Protein AF-A0A7C1B6Z9-F1 (afdb_monomer)

pLDDT: mean 83.44, std 1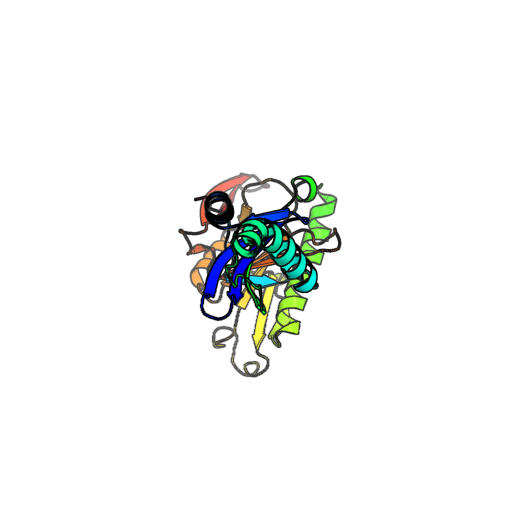3.36, range [37.03, 97.44]

Organism: NCBI:txid1839936

Foldseek 3Di:
DWWKWKWWDLPVDIDIWIWDDDPLDIDIHPRNVVVVVVQQLFDFDFPDKDWPDPPDPPPVSVQVVVCVVVCVVCVVVVVVVDSRDGPDMDMGTDDDDDDDDVVLQDDDPVVQVVLQVLQVVVVCVVLVVVQWDKAADVVVLQAGIKIAHPVCVPPDPVPGPRIAREHTGRHHHDDQPDKGFPNNLVVLLVCAQRYKYWYWTCSVVNIIMIGIHGRQNVPPVFWDKDWDWDPPVDTGIIITIHGDRD

Solvent-accessible surface area (backbone atoms only — not comparable to full-atom values): 13729 Å² total; per-residue (Å²): 70,36,36,29,36,37,41,37,32,35,79,95,47,77,48,79,38,44,30,30,44,42,94,93,42,77,36,52,44,73,58,21,52,54,51,49,59,58,46,58,32,66,50,82,84,56,79,41,79,49,56,92,64,86,86,66,76,61,62,66,61,53,50,51,52,52,49,54,55,48,48,65,68,32,45,65,47,40,76,74,71,43,83,62,51,81,77,44,78,48,75,49,78,74,51,72,52,84,83,81,60,75,67,60,36,63,66,56,82,83,46,51,60,58,38,35,55,46,24,42,51,52,52,52,47,55,42,40,78,73,54,26,43,75,44,84,35,57,91,70,67,50,37,44,30,38,34,30,42,62,94,44,64,89,48,56,91,94,70,46,91,64,41,32,45,30,33,62,46,38,56,57,42,93,57,74,68,38,81,37,52,56,66,26,51,54,48,37,49,72,49,27,82,32,15,31,43,34,39,25,34,42,60,87,75,80,63,40,39,36,37,31,30,64,20,53,82,73,35,70,82,50,33,45,77,50,77,46,79,43,82,70,99,50,83,40,67,32,35,34,38,29,76,49,69,97

Sequence (246 aa):
DYVGIADFDFGEYNLRIPLIFSDDNLLLGARALRYLLGVIKMAVIPDEVYTRETLEPSIYTVKNKLTQVFSSITLPYRDYGWNTEIRGVKIDVLCRILWMSEETLSASRDYAVNVGYSAEKFAQEYETVRGYRVEPRQSLRKYDFYSFKEDEAEKPEGMRGSERYIEVKGHGKGGELLSVPPEEFEFGKEMGEKYWLYVVWNVLDGNPVLGAFCNPFNRKDLFEISCREEEVVVKRGVYQLKFKMA

Nearest PDB structures (foldseek):
  2j59-assembly5_O  TM=3.279E-01  e=4.636E+00  Homo sapiens
  6ozw-assembly1_A  TM=1.166E-01  e=1.264E+00  Streptococcus mutans UA159

Radius of gyration: 23.17 Å; Cα contacts (8 Å, |Δi|>4): 427; chains: 1; bounding box: 51×42×70 Å

Secondary structure (DSSP, 8-state):
-EEEEEEEE-SS-EEEEEEEEETTEEEEHHHHHHHHHHHHHH----SEEEESS-----HHHHHHHHHHHHHHHHHHHHHTT------EEEEEEEEE--PPPTGGG---HHHHHHHHHHHHHHHHHHHHHTTEEEEE-GGGSS-SEEEEEGGGTTSPTTS-SS-EEEEEEE--SSSSSEEE-HHHHHHHHHHGGGEEEEEEESTTTT--EEEEEESGGG-TTTEEEEEEEEEESEEEEEEEEEEPP-

InterPro domains:
  IPR024975 Protein NO VEIN, C-terminal [PF13020] (123-205)

Structure (mmCIF, N/CA/C/O backbone):
data_AF-A0A7C1B6Z9-F1
#
_entry.id   AF-A0A7C1B6Z9-F1
#
loop_
_atom_site.group_PDB
_atom_site.id
_atom_site.type_symbol
_atom_site.label_atom_id
_atom_site.label_alt_id
_atom_site.label_comp_id
_atom_site.label_asym_id
_atom_site.label_entity_id
_atom_site.label_seq_id
_atom_site.pdbx_PDB_ins_code
_atom_site.Cartn_x
_atom_site.Cartn_y
_atom_site.Cartn_z
_atom_site.occupancy
_atom_site.B_iso_or_equiv
_atom_site.auth_seq_id
_atom_site.auth_comp_id
_atom_site.auth_asym_id
_atom_site.auth_atom_id
_atom_site.pdbx_PDB_model_num
ATOM 1 N N . ASP A 1 1 ? 5.315 5.579 -9.733 1.00 89.38 1 ASP A N 1
ATOM 2 C CA . ASP A 1 1 ? 6.411 4.980 -10.536 1.00 89.38 1 ASP A CA 1
ATOM 3 C C . ASP A 1 1 ? 6.418 3.474 -10.465 1.00 89.38 1 ASP A C 1
ATOM 5 O O . ASP A 1 1 ? 5.946 2.912 -9.487 1.00 89.38 1 ASP A O 1
ATOM 9 N N . TYR A 1 2 ? 7.012 2.832 -11.462 1.00 90.31 2 TYR A N 1
ATOM 10 C CA . TYR A 1 2 ? 7.127 1.381 -11.561 1.00 90.31 2 TYR A CA 1
ATOM 11 C C . TYR A 1 2 ? 8.572 0.960 -11.482 1.00 90.31 2 TYR A C 1
ATOM 13 O O . TYR A 1 2 ? 9.405 1.470 -12.229 1.00 90.31 2 TYR A O 1
ATOM 21 N N . VAL A 1 3 ? 8.848 0.002 -10.610 1.00 92.75 3 VAL A N 1
ATOM 22 C CA . VAL A 1 3 ? 10.149 -0.643 -10.498 1.00 92.75 3 VAL A CA 1
ATOM 23 C C . VAL A 1 3 ? 10.033 -1.999 -11.163 1.00 92.75 3 VAL A C 1
ATOM 25 O O . VAL A 1 3 ? 9.114 -2.766 -10.876 1.00 92.75 3 VAL A O 1
ATOM 28 N N . GLY A 1 4 ? 10.960 -2.304 -12.058 1.00 93.25 4 GLY A N 1
ATOM 29 C CA . GLY A 1 4 ? 10.935 -3.565 -12.776 1.00 93.25 4 GLY A CA 1
ATOM 30 C C . GLY A 1 4 ? 12.309 -4.027 -13.208 1.00 93.25 4 GLY A C 1
ATOM 31 O O . GLY A 1 4 ? 13.327 -3.366 -12.988 1.00 93.25 4 GLY A O 1
ATOM 32 N N . ILE A 1 5 ? 12.312 -5.174 -13.865 1.00 94.88 5 ILE A N 1
ATOM 33 C CA . ILE A 1 5 ? 13.465 -5.733 -14.551 1.00 94.88 5 ILE A CA 1
ATOM 34 C C . ILE A 1 5 ? 13.072 -5.939 -16.011 1.00 94.88 5 ILE A C 1
ATOM 36 O O . ILE A 1 5 ? 12.024 -6.512 -16.302 1.00 94.88 5 ILE A O 1
ATOM 40 N N . ALA A 1 6 ? 13.910 -5.459 -16.927 1.00 94.19 6 ALA A N 1
ATOM 41 C CA . ALA A 1 6 ? 13.813 -5.803 -18.337 1.00 94.19 6 ALA A CA 1
ATOM 42 C C . ALA A 1 6 ? 14.820 -6.904 -18.667 1.00 94.19 6 ALA A C 1
ATOM 44 O O . ALA A 1 6 ? 16.011 -6.767 -18.379 1.00 94.19 6 ALA A O 1
ATOM 45 N N . ASP A 1 7 ? 14.326 -7.958 -19.302 1.00 94.12 7 ASP A N 1
ATOM 46 C CA . ASP A 1 7 ? 15.114 -9.020 -19.910 1.00 94.12 7 ASP A CA 1
ATOM 47 C C . ASP A 1 7 ? 15.105 -8.818 -21.427 1.00 94.12 7 ASP A C 1
ATOM 49 O O . ASP A 1 7 ? 14.058 -8.907 -22.076 1.00 94.12 7 ASP A O 1
ATOM 53 N N . PHE A 1 8 ? 16.276 -8.508 -21.976 1.00 91.06 8 PHE A N 1
ATOM 54 C CA . PHE A 1 8 ? 16.508 -8.368 -23.407 1.00 91.06 8 PHE A CA 1
ATOM 55 C C . PHE A 1 8 ? 17.112 -9.644 -23.968 1.00 91.06 8 PHE A C 1
ATOM 57 O O . PHE A 1 8 ? 18.155 -10.092 -23.490 1.00 91.06 8 PHE A O 1
ATOM 64 N N . ASP A 1 9 ? 16.484 -10.158 -25.017 1.00 90.38 9 ASP A N 1
ATOM 65 C CA . ASP A 1 9 ? 16.982 -11.266 -25.821 1.00 90.38 9 ASP A CA 1
ATOM 66 C C . ASP A 1 9 ? 17.660 -10.714 -27.081 1.00 90.38 9 ASP A C 1
ATOM 68 O O . ASP A 1 9 ? 17.011 -10.085 -27.924 1.00 90.38 9 ASP A O 1
ATOM 72 N N . PHE A 1 10 ? 18.968 -10.949 -27.196 1.00 86.19 10 PHE A N 1
ATOM 73 C CA . PHE A 1 10 ? 19.783 -10.636 -28.373 1.00 86.19 10 PHE A CA 1
ATOM 74 C C . PHE A 1 10 ? 20.175 -11.895 -29.169 1.00 86.19 10 PHE A C 1
ATOM 76 O O . PHE A 1 10 ? 21.134 -11.893 -29.940 1.00 86.19 10 PHE A O 1
ATOM 83 N N . GLY A 1 11 ? 19.466 -13.006 -28.971 1.00 84.31 11 GLY A N 1
ATOM 84 C CA . GLY A 1 11 ? 19.774 -14.314 -29.529 1.00 84.31 11 GLY A CA 1
ATOM 85 C C . GLY A 1 11 ? 20.731 -15.102 -28.647 1.00 84.31 11 GLY A C 1
ATOM 86 O O . GLY A 1 11 ? 20.305 -15.853 -27.777 1.00 84.31 11 GLY A O 1
ATOM 87 N N . GLU A 1 12 ? 22.033 -14.968 -28.891 1.00 81.44 12 GLU A N 1
ATOM 88 C CA . GLU A 1 12 ? 23.055 -15.702 -28.122 1.00 81.44 12 GLU A CA 1
ATOM 89 C C . GLU A 1 12 ? 23.324 -15.081 -26.745 1.00 81.44 12 GLU A C 1
ATOM 91 O O . GLU A 1 12 ? 23.901 -15.723 -25.867 1.00 81.44 12 GLU A O 1
ATOM 96 N N . TYR A 1 13 ? 22.880 -13.840 -26.540 1.00 83.25 13 TYR A N 1
ATOM 97 C CA . TYR A 1 13 ? 23.098 -13.083 -25.316 1.00 83.25 13 TYR A CA 1
ATOM 98 C C . TYR A 1 13 ? 21.775 -12.628 -24.719 1.00 83.25 13 TYR A C 1
ATOM 100 O O . TYR A 1 13 ? 20.892 -12.148 -25.426 1.00 83.25 13 TYR A O 1
ATOM 108 N N . ASN A 1 14 ? 21.684 -12.711 -23.393 1.00 87.69 14 ASN A N 1
ATOM 109 C CA . ASN A 1 14 ? 20.586 -12.142 -22.627 1.00 87.69 14 ASN A CA 1
ATOM 110 C C . ASN A 1 14 ? 21.125 -11.052 -21.705 1.00 87.69 14 ASN A C 1
ATOM 112 O O . ASN A 1 14 ? 22.134 -11.250 -21.024 1.00 87.69 14 ASN A O 1
ATOM 116 N N . LEU A 1 15 ? 20.441 -9.912 -21.661 1.00 89.75 15 LEU A N 1
ATOM 117 C CA . LEU A 1 15 ? 20.763 -8.819 -20.751 1.00 89.75 15 LEU A CA 1
ATOM 118 C C . LEU A 1 15 ? 19.587 -8.561 -19.820 1.00 89.75 15 LEU A C 1
ATOM 120 O O . LEU A 1 15 ? 18.508 -8.172 -20.260 1.00 89.75 15 LEU A O 1
ATOM 124 N N . ARG A 1 16 ? 19.843 -8.702 -18.522 1.00 94.19 16 ARG A N 1
ATOM 125 C CA . ARG A 1 16 ? 18.904 -8.361 -17.459 1.00 94.19 16 ARG A CA 1
ATOM 126 C C . ARG A 1 16 ? 19.275 -7.011 -16.859 1.00 94.19 16 ARG A C 1
ATOM 128 O O . ARG A 1 16 ? 20.385 -6.853 -16.352 1.00 94.19 16 ARG A O 1
ATOM 135 N N . ILE A 1 17 ? 18.363 -6.042 -16.893 1.00 94.25 17 ILE A N 1
ATOM 136 C CA . ILE A 1 17 ? 18.624 -4.683 -16.404 1.00 94.25 17 ILE A CA 1
ATOM 137 C C . ILE A 1 17 ? 17.478 -4.163 -15.524 1.00 94.25 17 ILE A C 1
ATOM 139 O O . ILE A 1 17 ? 16.316 -4.232 -15.929 1.00 94.25 17 ILE A O 1
ATOM 143 N N . PRO A 1 18 ? 17.767 -3.619 -14.324 1.00 95.88 18 PRO A N 1
ATOM 144 C CA . PRO A 1 18 ? 16.748 -2.950 -13.529 1.00 95.88 18 PRO A CA 1
ATOM 145 C C . PRO A 1 18 ? 16.304 -1.665 -14.224 1.00 95.88 18 PRO A C 1
ATOM 147 O O . PRO A 1 18 ? 17.123 -0.944 -14.809 1.00 95.88 18 PRO A O 1
ATOM 150 N N . LEU A 1 19 ? 15.015 -1.365 -14.117 1.00 95.25 19 LEU A N 1
ATOM 151 C CA . LEU A 1 19 ? 14.410 -0.173 -14.685 1.00 95.25 19 LEU A CA 1
ATOM 152 C C . LEU A 1 19 ? 13.478 0.515 -13.702 1.00 95.25 19 LEU A C 1
ATOM 154 O O . LEU A 1 19 ? 12.886 -0.121 -12.827 1.00 95.25 19 LEU A O 1
ATOM 158 N N . ILE A 1 20 ? 13.322 1.820 -13.905 1.00 94.38 20 ILE A N 1
ATOM 159 C CA . ILE A 1 20 ? 12.249 2.601 -13.303 1.00 94.38 20 ILE A CA 1
ATOM 160 C C . ILE A 1 20 ? 11.527 3.357 -14.399 1.00 94.38 20 ILE A C 1
ATOM 162 O O . ILE A 1 20 ? 12.163 4.039 -15.203 1.00 94.38 20 ILE A O 1
ATOM 166 N N . PHE A 1 21 ? 10.206 3.222 -14.417 1.00 91.69 21 PHE A N 1
ATOM 167 C CA . PHE A 1 21 ? 9.331 3.938 -15.331 1.00 91.69 21 PHE A CA 1
ATOM 168 C C . PHE A 1 21 ? 8.435 4.900 -14.545 1.00 91.69 21 PHE A C 1
ATOM 170 O O . PHE A 1 21 ? 7.697 4.478 -13.653 1.00 91.69 21 PHE A O 1
ATOM 177 N N . SER A 1 22 ? 8.524 6.191 -14.848 1.00 87.62 22 SER A N 1
ATOM 178 C CA . SER A 1 22 ? 7.835 7.269 -14.126 1.00 87.62 22 SER A CA 1
ATOM 179 C C . SER A 1 22 ? 7.461 8.367 -15.111 1.00 87.62 22 SER A C 1
ATOM 181 O O . SER A 1 22 ? 8.361 8.898 -15.754 1.00 87.62 22 SER A O 1
ATOM 183 N N . ASP A 1 23 ? 6.167 8.663 -15.269 1.00 81.19 23 ASP A N 1
ATOM 184 C CA . ASP A 1 23 ? 5.644 9.732 -16.136 1.00 81.19 23 ASP A CA 1
ATOM 185 C C . ASP A 1 23 ? 6.383 9.839 -17.470 1.00 81.19 23 ASP A C 1
ATOM 187 O O . ASP A 1 23 ? 7.018 10.839 -17.797 1.00 81.19 23 ASP A O 1
ATOM 191 N N . ASP A 1 24 ? 6.377 8.733 -18.217 1.00 80.38 24 ASP A N 1
ATOM 192 C CA . ASP A 1 24 ? 7.046 8.610 -19.508 1.00 80.38 24 ASP A CA 1
ATOM 193 C C . ASP A 1 24 ? 8.590 8.665 -19.501 1.00 80.38 24 ASP A C 1
ATOM 195 O O . ASP A 1 24 ? 9.224 8.451 -20.539 1.00 80.38 24 ASP A O 1
ATOM 199 N N . ASN A 1 25 ? 9.232 8.823 -18.353 1.00 87.31 25 ASN A N 1
ATOM 200 C CA . ASN A 1 25 ? 10.676 8.718 -18.201 1.00 87.31 25 ASN A CA 1
ATOM 201 C C . ASN A 1 25 ? 11.104 7.285 -17.877 1.00 87.31 25 ASN A C 1
ATOM 203 O O . ASN A 1 25 ? 10.447 6.569 -17.120 1.00 87.31 25 ASN A O 1
ATOM 207 N N . LEU A 1 26 ? 12.245 6.876 -18.438 1.00 91.62 26 LEU A N 1
ATOM 208 C CA . LEU A 1 26 ? 12.838 5.559 -18.227 1.00 91.62 26 LEU A CA 1
ATOM 209 C C . LEU A 1 26 ? 14.253 5.705 -17.657 1.00 91.62 26 LEU A C 1
ATOM 211 O O . LEU A 1 26 ? 15.154 6.240 -18.306 1.00 91.62 26 LEU A O 1
ATOM 215 N N . LEU A 1 27 ? 14.456 5.200 -16.444 1.00 94.12 27 LEU A N 1
ATOM 216 C CA . LEU A 1 27 ? 15.771 5.050 -15.826 1.00 94.12 27 LEU A CA 1
ATOM 217 C C . LEU A 1 27 ? 16.202 3.590 -15.921 1.00 94.12 27 LEU A C 1
ATOM 219 O O . LEU A 1 27 ? 15.384 2.695 -15.744 1.00 94.12 27 LEU A O 1
ATOM 223 N N . LEU A 1 28 ? 17.492 3.352 -16.157 1.00 94.06 28 LEU A N 1
ATOM 224 C CA . LEU A 1 28 ? 18.053 2.012 -16.340 1.00 94.06 28 LEU A CA 1
ATOM 225 C C . LEU A 1 28 ? 19.324 1.815 -15.510 1.00 94.06 28 LEU A C 1
ATOM 227 O O . LEU A 1 28 ? 20.057 2.772 -15.228 1.00 94.06 28 LEU A O 1
ATOM 231 N N . GLY A 1 29 ? 19.596 0.563 -15.141 1.00 93.75 29 GLY A N 1
ATOM 232 C CA . GLY A 1 29 ? 20.855 0.143 -14.529 1.00 93.75 29 GLY A CA 1
ATOM 233 C C . GLY A 1 29 ? 21.189 0.945 -13.270 1.00 93.75 29 GLY A C 1
ATOM 234 O O . GLY A 1 29 ? 20.362 1.104 -12.374 1.00 93.75 29 GLY A O 1
ATOM 235 N N . ALA A 1 30 ? 22.397 1.509 -13.209 1.00 93.50 30 ALA A N 1
ATOM 236 C CA . ALA A 1 30 ? 22.859 2.267 -12.045 1.00 93.50 30 ALA A CA 1
ATOM 237 C C . ALA A 1 30 ? 21.976 3.484 -11.701 1.00 93.50 30 ALA A C 1
ATOM 239 O O . ALA A 1 30 ? 21.853 3.830 -10.528 1.00 93.50 30 ALA A O 1
ATOM 240 N N . ARG A 1 31 ? 21.345 4.138 -12.690 1.00 94.38 31 ARG A N 1
ATOM 241 C CA . ARG A 1 31 ? 20.446 5.281 -12.433 1.00 94.38 31 ARG A CA 1
ATOM 242 C C . ARG A 1 31 ? 19.151 4.832 -11.764 1.00 94.38 31 ARG A C 1
ATOM 244 O O . ARG A 1 31 ? 18.730 5.468 -10.804 1.00 94.38 31 ARG A O 1
ATOM 251 N N . ALA A 1 32 ? 18.577 3.724 -12.236 1.00 94.88 32 ALA A N 1
ATOM 252 C CA . ALA A 1 32 ? 17.417 3.095 -11.609 1.00 94.88 32 ALA A CA 1
ATOM 253 C C . ALA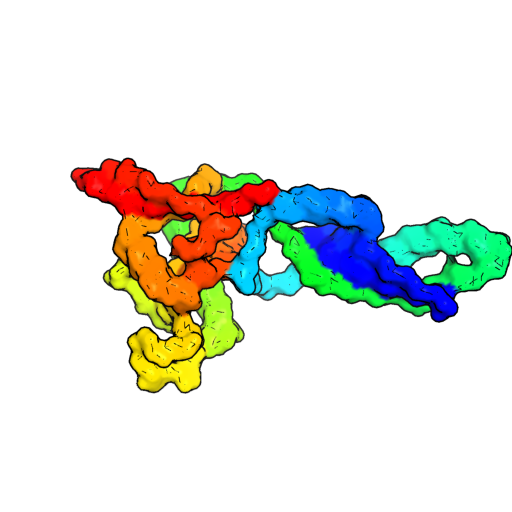 A 1 32 ? 17.732 2.694 -10.158 1.00 94.88 32 ALA A C 1
ATOM 255 O O . ALA A 1 32 ? 16.990 3.039 -9.245 1.00 94.88 32 ALA A O 1
ATOM 256 N N . LEU A 1 33 ? 18.885 2.062 -9.919 1.00 94.19 33 LEU A N 1
ATOM 257 C CA . LEU A 1 33 ? 19.288 1.651 -8.570 1.00 94.19 33 LEU A CA 1
ATOM 258 C C . LEU A 1 33 ? 19.498 2.839 -7.619 1.00 94.19 33 LEU A C 1
ATOM 260 O O . LEU A 1 33 ? 19.051 2.792 -6.477 1.00 94.19 33 LEU A O 1
ATOM 264 N N . ARG A 1 34 ? 20.138 3.925 -8.075 1.00 94.94 34 ARG A N 1
ATOM 265 C CA . ARG A 1 34 ? 20.313 5.139 -7.253 1.00 94.94 34 ARG A CA 1
ATOM 266 C C . ARG A 1 34 ? 18.984 5.783 -6.885 1.00 94.94 34 ARG A C 1
ATOM 268 O O . ARG A 1 34 ? 18.822 6.210 -5.748 1.00 94.94 34 ARG A O 1
ATOM 275 N N . TYR A 1 35 ? 18.054 5.843 -7.833 1.00 93.75 35 TYR A N 1
ATOM 276 C CA . TYR A 1 35 ? 16.710 6.342 -7.572 1.00 93.75 35 TYR A CA 1
ATOM 277 C C . TYR A 1 35 ? 16.006 5.485 -6.516 1.00 93.75 35 TYR A C 1
ATOM 279 O O . TYR A 1 35 ? 15.514 6.015 -5.524 1.00 93.75 35 TYR A O 1
ATOM 287 N N . LEU A 1 36 ? 16.040 4.158 -6.678 1.00 92.38 36 LEU A N 1
ATOM 288 C CA . LEU A 1 36 ? 15.414 3.230 -5.740 1.00 92.38 36 LEU A CA 1
ATOM 289 C C . LEU A 1 36 ? 15.999 3.355 -4.326 1.00 92.38 36 LEU A C 1
ATOM 291 O O . LEU A 1 36 ? 15.250 3.381 -3.357 1.00 92.38 36 LEU A O 1
ATOM 295 N N . LEU A 1 37 ? 17.321 3.505 -4.201 1.00 91.69 37 LEU A N 1
ATOM 296 C CA . LEU A 1 37 ? 17.976 3.753 -2.912 1.00 91.69 37 LEU A CA 1
ATOM 297 C C . LEU A 1 37 ? 17.517 5.061 -2.254 1.00 91.69 37 LEU A C 1
ATOM 299 O O . LEU A 1 37 ? 17.472 5.135 -1.030 1.00 91.69 37 LEU A O 1
ATOM 303 N N . GLY A 1 38 ? 17.203 6.090 -3.044 1.00 90.62 38 GLY A N 1
ATOM 304 C CA . GLY A 1 38 ? 16.615 7.328 -2.537 1.00 90.62 38 GLY A CA 1
ATOM 305 C C . GLY A 1 38 ? 15.206 7.103 -1.994 1.00 90.62 38 GLY A C 1
ATOM 306 O O . GLY A 1 38 ? 14.908 7.528 -0.882 1.00 90.62 38 GLY A O 1
ATOM 307 N N . VAL A 1 39 ? 14.378 6.374 -2.745 1.00 89.06 39 VAL A N 1
ATOM 308 C CA . VAL A 1 39 ? 12.992 6.074 -2.363 1.00 89.06 39 VAL A CA 1
ATOM 309 C C . VAL A 1 39 ? 12.918 5.183 -1.127 1.00 89.06 39 VAL A C 1
ATOM 311 O O . VAL A 1 39 ? 12.146 5.478 -0.226 1.00 89.06 39 VAL A O 1
ATOM 314 N N . ILE A 1 40 ? 13.740 4.134 -1.030 1.00 86.50 40 ILE A N 1
ATOM 315 C CA . ILE A 1 40 ? 13.701 3.186 0.098 1.00 86.50 40 ILE A CA 1
ATOM 316 C C . ILE A 1 40 ? 13.904 3.885 1.449 1.00 86.50 40 ILE A C 1
ATOM 318 O O . ILE A 1 40 ? 13.292 3.485 2.431 1.00 86.50 40 ILE A O 1
ATOM 322 N N . LYS A 1 41 ? 14.707 4.954 1.504 1.00 82.00 41 LYS A N 1
ATOM 323 C CA . LYS A 1 41 ? 14.940 5.718 2.744 1.00 82.00 41 LYS A CA 1
ATOM 324 C C . LYS A 1 41 ? 13.687 6.425 3.266 1.00 82.00 41 LYS A C 1
ATOM 326 O O . LYS A 1 41 ? 13.542 6.662 4.453 1.00 82.00 41 LYS A O 1
ATOM 331 N N . MET A 1 42 ? 12.766 6.769 2.377 1.00 78.31 42 MET A N 1
ATOM 332 C CA . MET A 1 42 ? 11.536 7.488 2.720 1.00 78.31 42 MET A CA 1
ATOM 333 C C . MET A 1 42 ? 10.280 6.625 2.593 1.00 78.31 42 MET A C 1
ATOM 335 O O . MET A 1 42 ? 9.181 7.097 2.869 1.00 78.31 42 MET A O 1
ATOM 339 N N . ALA A 1 43 ? 10.422 5.386 2.126 1.00 81.94 43 ALA A N 1
ATOM 340 C CA . ALA A 1 43 ? 9.295 4.533 1.813 1.00 81.94 43 ALA A CA 1
ATOM 341 C C . ALA A 1 43 ? 8.714 3.895 3.074 1.00 81.94 43 ALA A C 1
ATOM 343 O O . ALA A 1 43 ? 9.430 3.395 3.938 1.00 81.94 43 ALA A O 1
ATOM 344 N N . VAL A 1 44 ? 7.389 3.831 3.102 1.00 81.81 44 VAL A N 1
ATOM 345 C CA . VAL A 1 44 ? 6.625 3.019 4.042 1.00 81.81 44 VAL A CA 1
ATOM 346 C C . VAL A 1 44 ? 6.066 1.835 3.267 1.00 81.81 44 VAL A C 1
ATOM 348 O O . VAL A 1 44 ? 5.477 2.018 2.202 1.00 81.81 44 VAL A O 1
ATOM 351 N N . ILE A 1 45 ? 6.260 0.626 3.792 1.00 85.44 45 ILE A N 1
ATOM 352 C CA . ILE A 1 45 ? 5.803 -0.611 3.153 1.00 85.44 45 ILE A CA 1
ATOM 353 C C . ILE A 1 45 ? 4.642 -1.177 3.980 1.00 85.44 45 ILE A C 1
ATOM 355 O O . ILE A 1 45 ? 4.890 -1.725 5.055 1.00 85.44 45 ILE A O 1
ATOM 359 N N . PRO A 1 46 ? 3.388 -1.013 3.530 1.00 88.44 46 PRO A N 1
ATOM 360 C CA . PRO A 1 46 ? 2.240 -1.669 4.151 1.00 88.44 46 PRO A CA 1
ATOM 361 C C . PRO A 1 46 ? 2.250 -3.180 3.886 1.00 88.44 46 PRO A C 1
ATOM 363 O O . PRO A 1 46 ? 2.847 -3.644 2.913 1.00 88.44 46 PRO A O 1
ATOM 366 N N . ASP A 1 47 ? 1.559 -3.939 4.738 1.00 92.56 47 ASP A N 1
ATOM 367 C CA . ASP A 1 47 ? 1.407 -5.388 4.577 1.00 92.56 47 ASP A CA 1
ATOM 368 C C . ASP A 1 47 ? 0.447 -5.715 3.420 1.00 92.56 47 ASP A C 1
ATOM 370 O O . ASP A 1 47 ? 0.661 -6.680 2.686 1.00 92.56 47 ASP A O 1
ATOM 374 N N . GLU A 1 48 ? -0.583 -4.884 3.208 1.00 93.00 48 GLU A N 1
ATOM 375 C CA . GLU A 1 48 ? -1.475 -4.982 2.046 1.00 93.00 48 GLU A CA 1
ATOM 376 C C . GLU A 1 48 ? -1.777 -3.594 1.448 1.00 93.00 48 GLU A C 1
ATOM 378 O O . GLU A 1 48 ? -1.794 -2.585 2.153 1.00 93.00 48 GLU A O 1
ATOM 383 N N . VAL A 1 49 ? -2.022 -3.534 0.133 1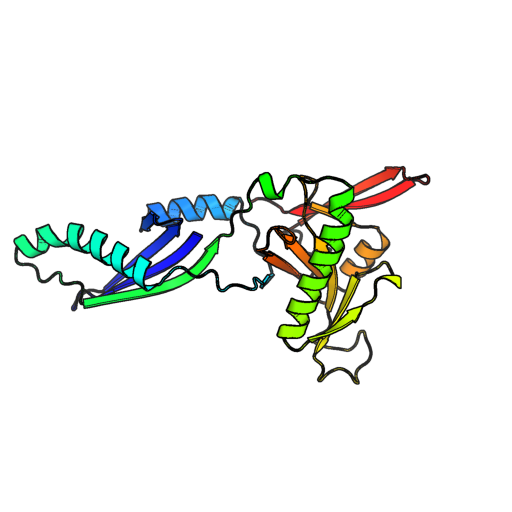.00 88.88 49 VAL A N 1
ATOM 384 C CA . VAL A 1 49 ? -2.394 -2.302 -0.590 1.00 88.88 49 VAL A CA 1
ATOM 385 C C . VAL A 1 49 ? -3.629 -2.552 -1.442 1.00 88.88 49 VAL A C 1
ATOM 387 O O . VAL A 1 49 ? -3.739 -3.604 -2.073 1.00 88.88 49 VAL A O 1
ATOM 390 N N . TYR A 1 50 ? -4.523 -1.566 -1.514 1.00 89.50 50 TYR A N 1
ATOM 391 C CA . TYR A 1 50 ? -5.681 -1.600 -2.399 1.00 89.50 50 TYR A CA 1
ATOM 392 C C . TYR A 1 50 ? -5.938 -0.272 -3.107 1.00 89.50 50 TYR A C 1
ATOM 394 O O . TYR A 1 50 ? -5.934 0.798 -2.497 1.00 89.50 50 TYR A O 1
ATOM 402 N N . THR A 1 51 ? -6.206 -0.375 -4.408 1.00 87.06 51 THR A N 1
ATOM 403 C CA . THR A 1 51 ? -6.690 0.691 -5.290 1.00 87.06 51 THR A CA 1
ATOM 404 C C . THR A 1 51 ? -7.764 0.098 -6.200 1.00 87.06 51 THR A C 1
ATOM 406 O O . THR A 1 51 ? -7.650 -1.058 -6.603 1.00 87.06 51 THR A O 1
ATOM 409 N N . ARG A 1 52 ? -8.806 0.866 -6.552 1.00 79.94 52 ARG A N 1
ATOM 410 C CA . ARG A 1 52 ? -9.843 0.391 -7.496 1.00 79.94 52 ARG A CA 1
ATOM 411 C C . ARG A 1 52 ? -9.303 0.189 -8.907 1.00 79.94 52 ARG A C 1
ATOM 413 O O . ARG A 1 52 ? -9.708 -0.737 -9.601 1.00 79.94 52 ARG A O 1
ATOM 420 N N . GLU A 1 53 ? -8.408 1.069 -9.336 1.00 75.38 53 GLU A N 1
ATOM 421 C CA . GLU A 1 53 ? -7.812 0.997 -10.664 1.00 75.38 53 GLU A CA 1
ATOM 422 C C . GLU A 1 53 ? -6.527 0.173 -10.639 1.00 75.38 53 GLU A C 1
ATOM 424 O O . GLU A 1 53 ? -5.711 0.282 -9.715 1.00 75.38 53 GLU A O 1
ATOM 429 N N . THR A 1 54 ? -6.328 -0.632 -11.688 1.00 63.34 54 THR A N 1
ATOM 430 C CA . THR A 1 54 ? -5.034 -1.247 -11.977 1.00 63.34 54 THR A CA 1
ATOM 431 C C . THR A 1 54 ? -4.118 -0.156 -12.475 1.00 63.34 54 THR A C 1
ATOM 433 O O . THR A 1 54 ? -4.108 0.226 -13.643 1.00 63.34 54 THR A O 1
ATOM 436 N N . LEU A 1 55 ? -3.346 0.379 -11.554 1.00 64.38 55 LEU A N 1
ATOM 437 C CA . LEU A 1 55 ? -2.413 1.427 -11.865 1.00 64.38 55 LEU A CA 1
ATOM 438 C C . LEU A 1 55 ? -1.116 0.795 -12.368 1.00 64.38 55 LEU A C 1
ATOM 440 O O . LEU A 1 55 ? -0.101 0.963 -11.716 1.00 64.38 55 LEU A O 1
ATOM 444 N N . GLU A 1 56 ? -1.152 0.002 -13.436 1.00 68.38 56 GLU A N 1
ATOM 445 C CA . GLU A 1 56 ? 0.039 -0.528 -14.108 1.00 68.38 56 GLU A CA 1
ATOM 446 C C . GLU A 1 56 ? 0.404 0.363 -15.299 1.00 68.38 56 GLU A C 1
ATOM 448 O O . GLU A 1 56 ? -0.476 0.984 -15.905 1.00 68.38 56 GLU A O 1
ATOM 453 N N . PRO A 1 57 ? 1.691 0.471 -15.675 1.00 71.50 57 PRO A N 1
ATOM 454 C CA . PRO A 1 57 ? 2.026 1.189 -16.884 1.00 71.50 57 PRO A CA 1
ATOM 455 C C . PRO A 1 57 ? 1.576 0.344 -18.072 1.00 71.50 57 PRO A C 1
ATOM 457 O O . PRO A 1 57 ? 1.590 -0.887 -18.027 1.00 71.50 57 PRO A O 1
ATOM 460 N N . SER A 1 58 ? 1.282 0.992 -19.194 1.00 81.38 58 SER A N 1
ATOM 461 C CA . SER A 1 58 ? 1.173 0.262 -20.453 1.00 81.38 58 SER A CA 1
ATOM 462 C C . SER A 1 58 ? 2.500 -0.456 -20.727 1.00 81.38 58 SER A C 1
ATOM 464 O O . SER A 1 58 ? 3.495 0.176 -21.094 1.00 81.38 58 SER A O 1
ATOM 466 N N . ILE A 1 59 ? 2.520 -1.784 -20.551 1.00 83.69 59 ILE A N 1
ATOM 467 C CA . ILE A 1 59 ? 3.692 -2.635 -20.814 1.00 83.69 59 ILE A CA 1
ATOM 468 C C . ILE A 1 59 ? 4.212 -2.372 -22.229 1.00 83.69 59 ILE A C 1
ATOM 470 O O . ILE A 1 59 ? 5.419 -2.318 -22.455 1.00 83.69 59 ILE A O 1
ATOM 474 N N . TYR A 1 60 ? 3.300 -2.145 -23.175 1.00 85.31 60 TYR A N 1
ATOM 475 C CA . TYR A 1 60 ? 3.623 -1.779 -24.548 1.00 85.31 60 TYR A CA 1
ATOM 476 C C . TYR A 1 60 ? 4.430 -0.473 -24.634 1.00 85.31 60 TYR A C 1
ATOM 478 O O . TYR A 1 60 ? 5.476 -0.439 -25.282 1.00 85.31 60 TYR A O 1
ATOM 486 N N . THR A 1 61 ? 4.010 0.581 -23.927 1.00 86.69 61 THR A N 1
ATOM 487 C CA . THR A 1 61 ? 4.739 1.860 -23.876 1.00 86.69 61 THR A CA 1
ATOM 488 C C . THR A 1 61 ? 6.149 1.678 -23.315 1.00 86.69 61 THR A C 1
ATOM 490 O O . THR A 1 61 ? 7.113 2.194 -23.888 1.00 86.69 61 THR A O 1
ATOM 493 N N . VAL A 1 62 ? 6.295 0.903 -22.234 1.00 88.12 62 VAL A N 1
ATOM 494 C CA . VAL A 1 62 ? 7.610 0.642 -21.626 1.00 88.12 62 VAL A CA 1
ATOM 495 C C . VAL A 1 62 ? 8.504 -0.152 -22.585 1.00 88.12 62 VAL A C 1
ATOM 497 O O . VAL A 1 62 ? 9.659 0.224 -22.792 1.00 88.12 62 VAL A O 1
ATOM 500 N N . LYS A 1 63 ? 7.973 -1.197 -23.239 1.00 90.25 63 LYS A N 1
ATOM 501 C CA . LYS A 1 63 ? 8.705 -1.991 -24.244 1.00 90.25 63 LYS A CA 1
ATOM 502 C C . LYS A 1 63 ? 9.185 -1.145 -25.419 1.00 90.25 63 LYS A C 1
ATOM 504 O O . LYS A 1 63 ? 10.334 -1.292 -25.837 1.00 90.25 63 LYS A O 1
ATOM 509 N N . ASN A 1 64 ? 8.351 -0.242 -25.928 1.00 89.25 64 ASN A N 1
ATOM 510 C CA . ASN A 1 64 ? 8.731 0.635 -27.035 1.00 89.25 64 ASN A CA 1
ATOM 511 C C . ASN A 1 64 ? 9.877 1.572 -26.649 1.00 89.25 64 ASN A C 1
ATOM 513 O O . ASN A 1 64 ? 10.850 1.687 -27.393 1.00 89.25 64 ASN A O 1
ATOM 517 N N . LYS A 1 65 ? 9.818 2.181 -25.458 1.00 89.88 65 LYS A N 1
ATOM 518 C CA . LYS A 1 65 ? 10.894 3.051 -24.959 1.00 89.88 65 LYS A CA 1
ATOM 519 C C . LYS A 1 65 ? 12.197 2.296 -24.740 1.00 89.88 65 LYS A C 1
ATOM 5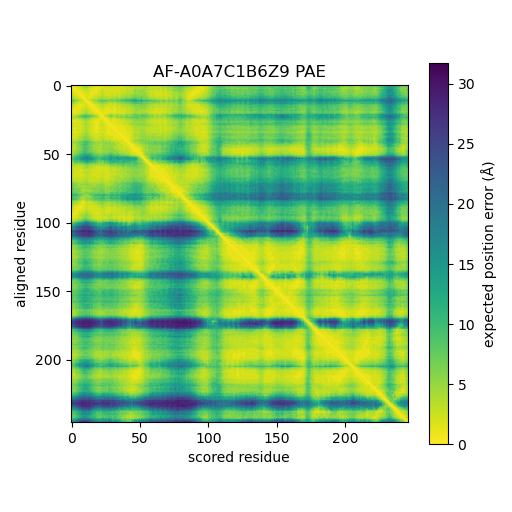21 O O . LYS A 1 65 ? 13.251 2.762 -25.165 1.00 89.88 65 LYS A O 1
ATOM 526 N N . LEU A 1 66 ? 12.123 1.110 -24.141 1.00 90.81 66 LEU A N 1
ATOM 527 C CA . LEU A 1 66 ? 13.268 0.211 -23.990 1.00 90.81 66 LEU A CA 1
ATOM 528 C C . LEU A 1 66 ? 13.897 -0.121 -25.349 1.00 90.81 66 LEU A C 1
ATOM 530 O O . LEU A 1 66 ? 15.105 0.027 -25.522 1.00 90.81 66 LEU A O 1
ATOM 534 N N . THR A 1 67 ? 13.075 -0.500 -26.328 1.00 89.38 67 THR A N 1
ATOM 535 C CA . THR A 1 67 ? 13.534 -0.840 -27.680 1.00 89.38 67 THR A CA 1
ATOM 536 C C . THR A 1 67 ? 14.187 0.357 -28.367 1.00 89.38 67 THR A C 1
ATOM 538 O O . THR A 1 67 ? 15.246 0.198 -28.966 1.00 89.38 67 THR A O 1
ATOM 541 N N . GLN A 1 68 ? 13.626 1.563 -28.243 1.00 89.50 68 GLN A N 1
ATOM 542 C CA . GLN A 1 68 ? 14.199 2.789 -28.810 1.00 89.50 68 GLN A CA 1
ATOM 543 C C . GLN A 1 68 ? 15.574 3.122 -28.207 1.00 89.50 68 GLN A C 1
ATOM 545 O O . GLN A 1 68 ? 16.526 3.413 -28.939 1.00 89.50 68 GLN A O 1
ATOM 550 N N . VAL A 1 69 ? 15.690 3.048 -26.876 1.00 88.56 69 VAL A N 1
ATOM 551 C CA . VAL A 1 69 ? 16.949 3.299 -26.160 1.00 88.56 69 VAL A CA 1
ATOM 552 C C . VAL A 1 69 ? 18.012 2.292 -26.591 1.00 88.56 69 VAL A C 1
ATOM 554 O O . VAL A 1 69 ? 19.101 2.688 -27.006 1.00 88.56 69 VAL A O 1
ATOM 557 N N . PHE A 1 70 ? 17.699 0.996 -26.555 1.00 87.50 70 PHE A N 1
ATOM 558 C CA . PHE A 1 70 ? 18.679 -0.038 -26.880 1.00 87.50 70 PHE A CA 1
ATOM 559 C C . PHE A 1 70 ? 18.991 -0.125 -28.370 1.00 87.50 70 PHE A C 1
ATOM 561 O O . PHE A 1 70 ? 20.146 -0.353 -28.709 1.00 87.50 70 PHE A O 1
ATOM 568 N N . SER A 1 71 ? 18.039 0.147 -29.265 1.00 85.50 71 SER A N 1
ATOM 569 C CA . SER A 1 71 ? 18.324 0.217 -30.706 1.00 85.50 71 SER A CA 1
ATOM 570 C C . SER A 1 71 ? 19.398 1.264 -30.994 1.00 85.50 71 SER A C 1
ATOM 572 O O . SER A 1 71 ? 20.361 0.968 -31.693 1.00 85.50 71 SER A O 1
ATOM 574 N N . SER A 1 72 ? 19.303 2.437 -30.357 1.00 86.31 72 SER A N 1
ATOM 575 C CA . SER A 1 72 ? 20.301 3.510 -30.478 1.00 86.31 72 SER A CA 1
ATOM 576 C C . SER A 1 72 ? 21.686 3.095 -29.964 1.00 86.31 72 SER A C 1
ATOM 578 O O . SER A 1 72 ? 22.697 3.459 -30.554 1.00 86.31 72 SER A O 1
ATOM 580 N N . ILE A 1 73 ? 21.740 2.306 -28.885 1.00 84.44 73 ILE A N 1
ATOM 581 C CA . ILE A 1 73 ? 22.995 1.797 -28.304 1.00 84.44 73 ILE A CA 1
ATOM 582 C C . ILE A 1 73 ? 23.589 0.671 -29.160 1.00 84.44 73 ILE A C 1
ATOM 584 O O . ILE A 1 73 ? 24.805 0.574 -29.287 1.00 84.44 73 ILE A O 1
ATOM 588 N N . THR A 1 74 ? 22.748 -0.188 -29.742 1.00 83.94 74 THR A N 1
ATOM 589 C CA . THR A 1 74 ? 23.188 -1.335 -30.554 1.00 83.94 74 THR A CA 1
ATOM 590 C C . THR A 1 74 ? 23.575 -0.965 -31.981 1.00 83.94 74 THR A C 1
ATOM 592 O O . THR A 1 74 ? 24.339 -1.711 -32.591 1.00 83.94 74 THR A O 1
ATOM 595 N N . LEU A 1 75 ? 23.093 0.171 -32.501 1.00 84.44 75 LEU A N 1
ATOM 596 C CA . LEU A 1 75 ? 23.312 0.598 -33.885 1.00 84.44 75 LEU A CA 1
ATOM 597 C C . LEU A 1 75 ? 24.799 0.599 -34.289 1.00 84.44 75 LEU A C 1
ATOM 599 O O . LEU A 1 75 ? 25.114 -0.064 -35.274 1.00 84.44 75 LEU A O 1
ATOM 603 N N . PRO A 1 76 ? 25.735 1.188 -33.512 1.00 84.81 76 PRO A N 1
ATOM 604 C CA . PRO A 1 76 ? 27.149 1.163 -33.878 1.00 84.81 76 PRO A CA 1
ATOM 605 C C . PRO A 1 76 ? 27.703 -0.261 -33.997 1.00 84.81 76 PRO A C 1
ATOM 607 O O . PRO A 1 76 ? 28.495 -0.549 -34.883 1.00 84.81 76 PRO A O 1
ATOM 610 N N . TYR A 1 77 ? 27.268 -1.186 -33.135 1.00 82.25 77 TYR A N 1
ATOM 611 C CA . TYR A 1 77 ? 27.712 -2.582 -33.186 1.00 82.25 77 TYR A CA 1
ATOM 612 C C . TYR A 1 77 ? 27.198 -3.297 -34.439 1.00 82.25 77 TYR A C 1
ATOM 614 O O . TYR A 1 77 ? 27.941 -4.075 -35.037 1.00 82.25 77 TYR A O 1
ATOM 622 N N . ARG A 1 78 ? 25.966 -3.000 -34.873 1.00 80.44 78 ARG A N 1
ATOM 623 C CA . ARG A 1 78 ? 25.442 -3.501 -36.153 1.00 80.44 78 ARG A CA 1
ATOM 624 C C . ARG A 1 78 ? 26.248 -2.968 -37.331 1.00 80.44 78 ARG A C 1
ATOM 626 O O . ARG A 1 78 ? 26.568 -3.743 -38.227 1.00 80.44 78 ARG A O 1
ATOM 633 N N . ASP A 1 79 ? 26.634 -1.694 -37.295 1.00 83.75 79 ASP A N 1
ATOM 634 C CA . ASP A 1 79 ? 27.468 -1.077 -38.336 1.00 83.75 79 ASP A CA 1
ATOM 635 C C . ASP A 1 79 ? 28.866 -1.720 -38.411 1.00 83.75 79 ASP A C 1
ATOM 637 O O . ASP A 1 79 ? 29.438 -1.850 -39.493 1.00 83.75 79 ASP A O 1
ATOM 641 N N . TYR A 1 80 ? 29.393 -2.211 -37.283 1.00 84.62 80 TYR A N 1
ATOM 642 C CA . TYR A 1 80 ? 30.610 -3.033 -37.228 1.00 84.62 80 TYR A CA 1
ATOM 643 C C . TYR A 1 80 ? 30.397 -4.508 -37.629 1.00 84.62 80 TYR A C 1
ATOM 645 O O . TYR A 1 80 ? 31.327 -5.312 -37.531 1.00 84.62 80 TYR A O 1
ATOM 653 N N . GLY A 1 81 ? 29.198 -4.887 -38.080 1.00 81.69 81 GLY A N 1
ATOM 654 C CA . GLY A 1 81 ? 28.862 -6.236 -38.540 1.00 81.69 81 GLY A CA 1
ATOM 655 C C . GLY A 1 81 ? 28.496 -7.224 -37.429 1.00 81.69 81 GLY A C 1
ATOM 656 O O . GLY A 1 81 ? 28.444 -8.427 -37.682 1.00 81.69 81 GLY A O 1
ATOM 657 N N . TRP A 1 82 ? 28.258 -6.758 -36.197 1.00 80.25 82 TRP A N 1
ATOM 658 C CA . TRP A 1 82 ? 27.844 -7.631 -35.097 1.00 80.25 82 TRP A CA 1
ATOM 659 C C . TRP A 1 82 ? 26.337 -7.897 -35.158 1.00 80.25 82 TRP A C 1
ATOM 661 O O . TRP A 1 82 ? 25.535 -6.992 -35.389 1.00 80.25 82 TRP A O 1
ATOM 671 N N . ASN A 1 83 ? 25.936 -9.141 -34.886 1.00 76.25 83 ASN A N 1
ATOM 672 C CA . ASN A 1 83 ? 24.529 -9.533 -34.840 1.00 76.25 83 ASN A CA 1
ATOM 673 C C . ASN A 1 83 ? 23.880 -9.132 -33.501 1.00 76.25 83 ASN A C 1
ATOM 675 O O . ASN A 1 83 ? 23.685 -9.963 -32.619 1.00 76.25 83 ASN A O 1
ATOM 679 N N . THR A 1 84 ? 23.589 -7.841 -33.328 1.00 76.25 84 THR A N 1
ATOM 680 C CA . THR A 1 84 ? 22.982 -7.265 -32.112 1.00 76.25 84 THR A CA 1
ATOM 681 C C . THR A 1 84 ? 21.514 -6.885 -32.344 1.00 76.25 84 THR A C 1
ATOM 683 O O . THR A 1 84 ? 21.089 -5.732 -32.194 1.00 76.25 84 THR A O 1
ATOM 686 N N . GLU A 1 85 ? 20.709 -7.861 -32.766 1.00 83.56 85 GLU A N 1
ATOM 687 C CA . GLU A 1 85 ? 19.267 -7.683 -32.949 1.00 83.56 85 GLU A CA 1
ATOM 688 C C . GLU A 1 85 ? 18.498 -7.904 -31.643 1.00 83.56 85 GLU A C 1
ATOM 690 O O . GLU A 1 85 ? 18.683 -8.920 -30.986 1.00 83.56 85 GLU A O 1
ATOM 695 N N . ILE A 1 86 ? 17.613 -6.970 -31.276 1.00 87.00 86 ILE A N 1
ATOM 696 C CA . ILE A 1 86 ? 16.679 -7.170 -30.160 1.00 87.00 86 ILE A CA 1
ATOM 697 C C . ILE A 1 86 ? 15.572 -8.099 -30.660 1.00 87.00 86 ILE A C 1
ATOM 699 O O . ILE A 1 86 ? 14.695 -7.665 -31.404 1.00 87.00 86 ILE A O 1
ATOM 703 N N . ARG A 1 87 ? 15.606 -9.368 -30.253 1.00 88.19 87 ARG A N 1
ATOM 704 C CA . ARG A 1 87 ? 14.599 -10.378 -30.619 1.00 88.19 87 ARG A CA 1
ATOM 705 C C . ARG A 1 87 ? 13.379 -10.332 -29.713 1.00 88.19 87 ARG A C 1
ATOM 707 O O . ARG A 1 87 ? 12.269 -10.638 -30.140 1.00 88.19 87 ARG A O 1
ATOM 714 N N . GLY A 1 88 ? 13.580 -9.932 -28.461 1.00 89.25 88 GLY A N 1
ATOM 715 C CA . GLY A 1 88 ? 12.518 -9.885 -27.471 1.00 89.25 88 GLY A CA 1
ATOM 716 C C . GLY A 1 88 ? 12.852 -8.990 -26.289 1.00 89.25 88 GLY A C 1
ATOM 717 O O . GLY A 1 88 ? 14.007 -8.848 -25.892 1.00 89.25 88 GLY A O 1
ATOM 718 N N . VAL A 1 89 ? 11.803 -8.400 -25.718 1.00 91.56 89 VAL A N 1
ATOM 719 C CA . VAL A 1 89 ? 11.862 -7.676 -24.446 1.00 91.56 89 VAL A CA 1
ATOM 720 C C . VAL A 1 89 ? 10.761 -8.216 -23.543 1.00 91.56 89 VAL A C 1
ATOM 722 O O . VAL A 1 89 ? 9.564 -8.087 -23.845 1.00 91.56 89 VAL A O 1
ATOM 725 N N . LYS A 1 90 ? 11.164 -8.817 -22.426 1.00 92.44 90 LYS A N 1
ATOM 726 C CA . LYS A 1 90 ? 10.276 -9.188 -21.322 1.00 92.44 90 LYS A CA 1
ATOM 727 C C . LYS A 1 90 ? 10.449 -8.173 -20.197 1.00 92.44 90 LYS A C 1
ATOM 729 O O . LYS A 1 90 ? 11.557 -7.720 -19.935 1.00 92.44 90 LYS A O 1
ATOM 734 N N . ILE A 1 91 ? 9.341 -7.782 -19.577 1.00 91.19 91 ILE A N 1
ATOM 735 C CA . ILE A 1 91 ? 9.333 -6.841 -18.459 1.00 91.19 91 ILE A CA 1
ATOM 736 C C . ILE A 1 91 ? 8.652 -7.535 -17.297 1.00 91.19 91 ILE A C 1
ATOM 738 O O . ILE A 1 91 ? 7.488 -7.912 -17.414 1.00 91.19 91 ILE A O 1
ATOM 742 N N . ASP A 1 92 ? 9.380 -7.655 -16.198 1.00 90.88 92 ASP A N 1
ATOM 743 C CA . ASP A 1 92 ? 8.863 -8.134 -14.928 1.00 90.88 92 ASP A CA 1
ATOM 744 C C . ASP A 1 92 ? 8.719 -6.919 -14.002 1.00 90.88 92 ASP A C 1
ATOM 746 O O . ASP A 1 92 ? 9.711 -6.348 -13.539 1.00 90.88 92 ASP A O 1
ATOM 750 N N . VAL A 1 93 ? 7.479 -6.466 -13.788 1.00 88.88 93 VAL A N 1
ATOM 751 C CA . VAL A 1 93 ? 7.172 -5.389 -12.835 1.00 88.88 93 VAL A CA 1
ATOM 752 C C . VAL A 1 93 ? 7.260 -5.974 -11.429 1.00 88.88 93 VAL A C 1
ATOM 754 O O . VAL A 1 93 ? 6.578 -6.944 -11.115 1.00 88.88 93 VAL A O 1
ATOM 757 N N . LEU A 1 94 ? 8.130 -5.404 -10.598 1.00 89.19 94 LEU A N 1
ATOM 758 C CA . LEU A 1 94 ? 8.400 -5.905 -9.251 1.00 89.19 94 LEU A CA 1
ATOM 759 C C . LEU A 1 94 ? 7.538 -5.209 -8.206 1.00 89.19 94 LEU A C 1
ATOM 761 O O . LEU A 1 94 ? 6.980 -5.855 -7.326 1.00 89.19 94 LEU A O 1
ATOM 765 N N . CYS A 1 95 ? 7.464 -3.883 -8.275 1.00 86.81 95 CYS A N 1
ATOM 766 C CA . CYS A 1 95 ? 6.652 -3.103 -7.357 1.00 86.81 95 CYS A CA 1
ATOM 767 C C . CYS A 1 95 ? 6.311 -1.737 -7.943 1.00 86.81 95 CYS A C 1
ATOM 769 O O . CYS A 1 95 ? 6.825 -1.312 -8.986 1.00 86.81 95 CYS A O 1
ATOM 771 N N . ARG A 1 96 ? 5.435 -1.035 -7.227 1.00 86.06 96 ARG A N 1
ATOM 772 C CA . ARG A 1 96 ? 5.011 0.316 -7.553 1.00 86.06 96 ARG A CA 1
ATOM 773 C C . ARG A 1 96 ? 5.310 1.259 -6.398 1.00 86.06 96 ARG A C 1
ATOM 775 O O . ARG A 1 96 ? 5.073 0.929 -5.242 1.00 86.06 96 ARG A O 1
ATOM 782 N N . ILE A 1 97 ? 5.799 2.442 -6.741 1.00 86.44 97 ILE A N 1
ATOM 783 C CA . ILE A 1 97 ? 6.017 3.557 -5.825 1.00 86.44 97 ILE A CA 1
ATOM 784 C C . ILE A 1 97 ? 4.847 4.517 -6.003 1.00 86.44 97 ILE A C 1
ATOM 786 O O . ILE A 1 97 ? 4.622 5.041 -7.101 1.00 86.44 97 ILE A O 1
ATOM 790 N N . LEU A 1 98 ? 4.099 4.715 -4.925 1.00 80.69 98 LEU A N 1
ATOM 791 C CA . LEU A 1 98 ? 3.011 5.676 -4.843 1.00 80.69 98 LEU A CA 1
ATOM 792 C C . LEU A 1 98 ? 3.541 6.958 -4.212 1.00 80.69 98 LEU A C 1
ATOM 794 O O . LEU A 1 98 ? 3.912 6.968 -3.042 1.00 80.69 98 LEU A O 1
ATOM 798 N N . TRP A 1 99 ? 3.590 8.024 -5.006 1.00 76.69 99 TRP A N 1
ATOM 799 C CA . TRP A 1 99 ? 3.899 9.355 -4.504 1.00 76.69 99 TRP A CA 1
ATOM 800 C C . TRP A 1 99 ? 2.622 10.002 -3.996 1.00 76.69 99 TRP A C 1
ATOM 802 O O . TRP A 1 99 ? 1.622 10.063 -4.709 1.00 76.69 99 TRP A O 1
ATOM 812 N N . MET A 1 100 ? 2.674 10.486 -2.763 1.00 68.88 100 MET A N 1
ATOM 813 C CA . MET A 1 100 ? 1.589 11.246 -2.162 1.00 68.88 100 MET A CA 1
ATOM 814 C C . MET A 1 100 ? 1.884 12.738 -2.351 1.00 68.88 100 MET A C 1
ATOM 816 O O . MET A 1 100 ? 2.941 13.202 -1.927 1.00 68.88 100 MET A O 1
ATOM 820 N N . SER A 1 101 ? 0.988 13.478 -3.010 1.00 56.59 101 SER A N 1
ATOM 821 C CA . SER A 1 101 ? 1.124 14.929 -3.220 1.00 56.59 101 SER A CA 1
ATOM 822 C C . SER A 1 101 ? 0.976 15.716 -1.919 1.00 56.59 101 SER A C 1
ATOM 824 O O . SER A 1 101 ? 0.194 15.337 -1.051 1.00 56.59 101 SER A O 1
ATOM 826 N N . GLU A 1 102 ? 1.656 16.862 -1.811 1.00 51.28 102 GLU A N 1
ATOM 827 C CA . GLU A 1 102 ? 1.482 17.792 -0.682 1.00 51.28 102 GLU A CA 1
ATOM 828 C C . GLU A 1 102 ? 0.049 18.356 -0.595 1.00 51.28 102 GLU A C 1
ATOM 830 O O . GLU A 1 102 ? -0.442 18.644 0.492 1.00 51.28 102 GLU A O 1
ATOM 835 N N . GLU A 1 103 ? -0.663 18.454 -1.719 1.00 47.59 103 GLU A N 1
ATOM 836 C CA . GLU A 1 103 ? -2.036 18.978 -1.802 1.00 47.59 103 GLU A CA 1
ATOM 837 C C . GLU A 1 103 ? -3.072 18.024 -1.180 1.00 47.59 103 GLU A C 1
ATOM 839 O O . GLU A 1 103 ? -3.961 18.477 -0.454 1.00 47.59 103 GLU A O 1
ATOM 844 N N . THR A 1 104 ? -2.878 16.704 -1.318 1.00 49.00 104 THR A N 1
ATOM 845 C CA . THR A 1 104 ? -3.596 15.653 -0.557 1.00 49.00 104 THR A CA 1
ATOM 846 C C . THR A 1 104 ? -3.498 15.879 0.957 1.00 49.00 104 THR A C 1
ATOM 848 O O . THR A 1 104 ? -4.355 15.461 1.737 1.00 49.00 104 THR A O 1
ATOM 851 N N . LEU A 1 105 ? -2.441 16.558 1.403 1.00 46.94 105 LEU A N 1
ATOM 852 C CA . LEU A 1 105 ? -2.162 16.846 2.804 1.00 46.94 105 LEU A CA 1
ATOM 853 C C . LEU A 1 105 ? -2.802 18.166 3.269 1.00 46.94 105 LEU A C 1
ATOM 855 O O . LEU A 1 105 ? -2.422 18.681 4.318 1.00 46.94 105 LEU A O 1
ATOM 859 N N . SER A 1 106 ? -3.768 18.738 2.545 1.00 43.41 106 SER A N 1
ATOM 860 C CA . SER A 1 106 ? -4.367 20.030 2.899 1.00 43.41 106 SER A CA 1
ATOM 861 C C . SER A 1 106 ? -5.896 19.976 2.979 1.00 43.41 106 SER A C 1
ATOM 863 O O . SER A 1 106 ? -6.584 20.140 1.982 1.00 43.41 106 SER A O 1
ATOM 865 N N . ALA A 1 107 ? -6.472 19.787 4.177 1.00 50.00 107 ALA A N 1
ATOM 866 C CA . ALA A 1 107 ? -7.915 20.005 4.345 1.00 50.00 107 ALA A CA 1
ATOM 867 C C . ALA A 1 107 ? -8.396 20.325 5.777 1.00 50.00 107 ALA A C 1
ATOM 869 O O . ALA A 1 107 ? -7.689 20.113 6.763 1.00 50.00 107 ALA A O 1
ATOM 870 N N . SER A 1 108 ? -9.598 20.916 5.850 1.00 44.03 108 SER A N 1
ATOM 871 C CA . SER A 1 108 ? -10.228 21.601 6.994 1.00 44.03 108 SER A CA 1
ATOM 872 C C . SER A 1 108 ? -11.079 20.684 7.899 1.00 44.03 108 SER A C 1
ATOM 874 O O . SER A 1 108 ? -11.326 19.526 7.587 1.00 44.03 108 SER A O 1
ATOM 876 N N . ARG A 1 109 ? -11.561 21.196 9.045 1.00 46.72 109 ARG A N 1
ATOM 877 C CA . ARG A 1 109 ? -12.340 20.423 10.042 1.00 46.72 109 ARG A CA 1
ATOM 878 C C . ARG A 1 109 ? -13.635 19.792 9.505 1.00 46.72 109 ARG A C 1
ATOM 880 O O . ARG A 1 109 ? -13.946 18.678 9.911 1.00 46.72 109 ARG A O 1
ATOM 887 N N . ASP A 1 110 ? -14.336 20.439 8.574 1.00 48.44 110 ASP A N 1
ATOM 888 C CA . ASP A 1 110 ? -15.556 19.882 7.955 1.00 48.44 110 ASP A CA 1
ATOM 889 C C . ASP A 1 110 ? -15.243 18.778 6.924 1.00 48.44 110 ASP A C 1
ATOM 891 O O . ASP A 1 110 ? -16.105 17.984 6.552 1.00 48.44 110 ASP A O 1
ATOM 895 N N . TYR A 1 111 ? -13.980 18.676 6.502 1.00 60.28 111 TYR A N 1
ATOM 896 C CA . TYR A 1 111 ? -13.477 17.637 5.607 1.00 60.28 111 TYR A CA 1
ATOM 897 C C . TYR A 1 111 ? -13.211 16.320 6.348 1.00 60.28 111 TYR A C 1
ATOM 899 O O . TYR A 1 111 ? -13.402 15.248 5.782 1.00 60.28 111 TYR A O 1
ATOM 907 N N . ALA A 1 112 ? -12.828 16.376 7.628 1.00 65.50 112 ALA A N 1
ATOM 908 C CA . ALA A 1 112 ? -12.398 15.204 8.394 1.00 65.50 112 ALA A CA 1
ATOM 909 C C . ALA A 1 112 ? -13.502 14.147 8.572 1.00 65.50 112 ALA A C 1
ATOM 911 O O . ALA A 1 112 ? -13.227 12.955 8.467 1.00 65.50 112 ALA A O 1
ATOM 912 N N . VAL A 1 113 ? -14.754 14.568 8.788 1.00 70.25 113 VAL A N 1
ATOM 913 C CA . VAL A 1 113 ? -15.890 13.638 8.947 1.00 70.25 113 VAL A CA 1
ATOM 914 C C . VAL A 1 113 ? -16.198 12.924 7.631 1.00 70.25 113 VAL A C 1
ATOM 916 O O . VAL A 1 113 ? -16.328 11.701 7.606 1.00 70.25 113 VAL A O 1
ATOM 919 N N . ASN A 1 114 ? -16.261 13.670 6.525 1.00 75.12 114 ASN A N 1
ATOM 920 C CA . ASN A 1 114 ? -16.517 13.099 5.202 1.00 75.12 114 ASN A CA 1
ATOM 921 C C . ASN A 1 114 ? -15.366 12.200 4.738 1.00 75.12 114 ASN A C 1
ATOM 923 O O . ASN A 1 114 ? -15.618 11.146 4.155 1.00 75.12 114 ASN A O 1
ATOM 927 N N . VAL A 1 115 ? -14.118 12.581 5.028 1.00 78.06 115 VAL A N 1
ATOM 928 C CA . VAL A 1 115 ? -12.935 11.745 4.789 1.00 78.06 115 VAL A CA 1
ATOM 929 C C . VAL A 1 115 ? -13.001 10.468 5.608 1.00 78.06 115 VAL A C 1
ATOM 931 O O . VAL A 1 115 ? -12.826 9.403 5.031 1.00 78.06 115 VAL A O 1
ATOM 934 N N . GLY A 1 116 ? -13.292 10.550 6.909 1.00 80.31 116 GLY A N 1
ATOM 935 C CA . GLY A 1 116 ? -13.398 9.380 7.781 1.00 80.31 116 GLY A CA 1
ATOM 936 C C . GLY A 1 116 ? -14.457 8.398 7.287 1.00 80.31 116 GLY A C 1
ATOM 937 O O . GLY A 1 116 ? -14.150 7.239 7.027 1.00 80.31 116 GLY A O 1
ATOM 938 N N . TYR A 1 117 ? -15.673 8.885 7.030 1.00 85.06 117 TYR A N 1
ATOM 939 C CA . TYR A 1 117 ? -16.761 8.057 6.507 1.00 85.06 117 TYR A CA 1
ATOM 940 C C . TYR A 1 117 ? -16.435 7.430 5.144 1.00 85.06 117 TYR A C 1
ATOM 942 O O . TYR A 1 117 ? -16.703 6.250 4.910 1.00 85.06 117 TYR A O 1
ATOM 950 N N . SER A 1 118 ? -15.854 8.210 4.227 1.00 88.81 118 SER A N 1
ATOM 951 C CA . SER A 1 118 ? -15.508 7.715 2.890 1.00 88.81 118 SER A CA 1
ATOM 952 C C . SER A 1 118 ? -14.357 6.710 2.946 1.00 88.81 118 SER A C 1
ATOM 954 O O . SER A 1 118 ? -14.381 5.717 2.220 1.00 88.81 118 SER A O 1
ATOM 956 N N . ALA A 1 119 ? -13.378 6.936 3.826 1.00 89.31 119 ALA A N 1
ATOM 957 C CA . ALA A 1 119 ? -12.266 6.026 4.073 1.00 89.31 119 ALA A CA 1
ATOM 958 C C . ALA A 1 119 ? -12.763 4.697 4.639 1.00 89.31 119 ALA A C 1
ATOM 960 O O . ALA A 1 119 ? -12.402 3.645 4.115 1.00 89.31 119 ALA A O 1
ATOM 961 N N . GLU A 1 120 ? -13.636 4.739 5.647 1.00 92.62 120 GLU A N 1
ATOM 962 C CA . GLU A 1 120 ? -14.230 3.540 6.232 1.00 92.62 120 GLU A CA 1
ATOM 963 C C . GLU A 1 120 ? -15.006 2.752 5.177 1.00 92.62 120 GLU A C 1
ATOM 965 O O . GLU A 1 120 ? -14.768 1.561 5.002 1.00 92.62 120 GLU A O 1
ATOM 970 N N . LYS A 1 121 ? -15.858 3.409 4.380 1.00 93.50 121 LYS A N 1
ATOM 971 C CA . LYS A 1 121 ? -16.567 2.730 3.287 1.00 93.50 1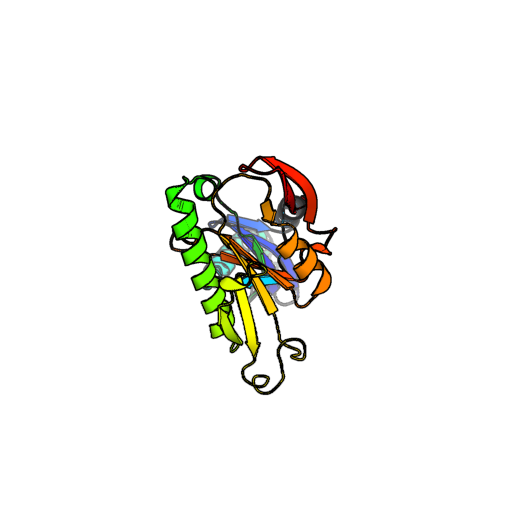21 LYS A CA 1
ATOM 972 C C . LYS A 1 121 ? -15.633 2.082 2.271 1.00 93.50 121 LYS A C 1
ATOM 974 O O . LYS A 1 121 ? -15.897 0.961 1.843 1.00 93.50 121 LYS A O 1
ATOM 979 N N . PHE A 1 122 ? -14.559 2.768 1.890 1.00 93.62 122 PHE A N 1
ATOM 980 C CA . PHE A 1 122 ? -13.566 2.223 0.967 1.00 93.62 122 PHE A CA 1
ATOM 981 C C . PHE A 1 122 ? -12.857 0.989 1.546 1.00 93.62 122 PHE A C 1
ATOM 983 O O . PHE A 1 122 ? -12.624 0.006 0.845 1.00 93.62 122 PHE A O 1
ATOM 990 N N . ALA A 1 123 ? -12.571 1.012 2.845 1.00 95.44 123 ALA A N 1
ATOM 991 C CA . ALA A 1 123 ? -11.998 -0.106 3.577 1.00 95.44 123 ALA A CA 1
ATOM 992 C C . ALA A 1 123 ? -12.962 -1.301 3.717 1.00 95.44 123 ALA A C 1
ATOM 994 O O . ALA A 1 123 ? -12.548 -2.447 3.552 1.00 95.44 123 ALA A O 1
ATOM 995 N N . GLN A 1 124 ? -14.253 -1.060 3.957 1.00 96.06 124 GLN A N 1
ATOM 996 C CA . GLN A 1 124 ? -15.262 -2.126 3.987 1.00 96.06 124 GLN A CA 1
ATOM 997 C C . GLN A 1 124 ? -15.435 -2.781 2.606 1.00 96.06 124 GLN A C 1
ATOM 999 O O . GLN A 1 124 ? -15.574 -4.001 2.503 1.00 96.06 124 GLN A O 1
ATOM 1004 N N . GLU A 1 125 ? -15.402 -1.983 1.532 1.00 95.00 125 GLU A N 1
ATOM 1005 C CA . GLU A 1 125 ? -15.415 -2.485 0.153 1.00 95.00 125 GLU A CA 1
ATOM 1006 C C . GLU A 1 125 ? -14.209 -3.388 -0.119 1.00 95.00 125 GLU A C 1
ATOM 1008 O O . GLU A 1 125 ? -14.389 -4.484 -0.646 1.00 95.00 125 GLU A O 1
ATOM 1013 N N . TYR A 1 126 ? -13.005 -2.961 0.280 1.00 95.19 126 TYR A N 1
ATOM 1014 C CA . TYR A 1 126 ? -11.782 -3.753 0.139 1.00 95.19 126 TYR A CA 1
ATOM 1015 C C . TYR A 1 126 ? -11.923 -5.156 0.744 1.00 95.19 126 TYR A C 1
ATOM 1017 O O . TYR A 1 126 ? -11.635 -6.155 0.082 1.00 95.19 126 TYR A O 1
ATOM 1025 N N . GLU A 1 127 ? -12.413 -5.236 1.979 1.00 96.69 127 GLU A N 1
ATOM 1026 C CA . GLU A 1 127 ? -12.626 -6.509 2.670 1.00 96.69 127 GLU A CA 1
ATOM 1027 C C . GLU A 1 127 ? -13.711 -7.347 1.970 1.00 96.69 127 GLU A C 1
ATOM 1029 O O . GLU A 1 127 ? -13.507 -8.527 1.672 1.00 96.69 127 GLU A O 1
ATOM 1034 N N . THR A 1 128 ? -14.827 -6.720 1.590 1.00 95.00 128 THR A N 1
ATOM 1035 C CA . THR A 1 128 ? -15.943 -7.398 0.909 1.00 95.00 128 THR A CA 1
ATOM 1036 C C . THR A 1 128 ? -15.523 -8.007 -0.431 1.00 95.00 128 THR A C 1
ATOM 1038 O O . THR A 1 128 ? -15.840 -9.162 -0.718 1.00 95.00 128 THR A O 1
ATOM 1041 N N . VAL A 1 129 ? -14.764 -7.272 -1.251 1.00 93.06 129 VAL A N 1
ATOM 1042 C CA . VAL A 1 129 ? -14.270 -7.745 -2.560 1.00 93.06 129 VAL A CA 1
ATOM 1043 C C . VAL A 1 129 ? -13.350 -8.963 -2.414 1.00 93.06 129 VAL A C 1
ATOM 1045 O O . VAL A 1 129 ? -13.268 -9.794 -3.318 1.00 93.06 129 VAL A O 1
ATOM 1048 N N . ARG A 1 130 ? -12.700 -9.124 -1.257 1.00 91.88 130 ARG A N 1
ATOM 1049 C CA . ARG A 1 130 ? -11.855 -10.283 -0.931 1.00 91.88 130 ARG A CA 1
ATOM 1050 C C . ARG A 1 130 ? -12.628 -11.466 -0.345 1.00 91.88 130 ARG A C 1
ATOM 1052 O O . ARG A 1 130 ? -12.009 -12.463 0.029 1.00 91.88 130 ARG A O 1
ATOM 1059 N N . GLY A 1 131 ? -13.954 -11.371 -0.268 1.00 93.44 131 GLY A N 1
ATOM 1060 C CA . GLY A 1 131 ? -14.817 -12.409 0.291 1.00 93.44 131 GLY A CA 1
ATOM 1061 C C . GLY A 1 131 ? -14.868 -12.409 1.818 1.00 93.44 131 GLY A C 1
ATOM 1062 O O . GLY A 1 131 ? -15.198 -13.437 2.411 1.00 93.44 131 GLY A O 1
ATOM 1063 N N . TYR A 1 132 ? -14.527 -11.288 2.457 1.00 96.00 132 TYR A N 1
ATOM 1064 C CA . TYR A 1 132 ? -14.733 -11.113 3.888 1.00 96.00 132 TYR A CA 1
ATOM 1065 C C . TYR A 1 132 ? -16.123 -10.543 4.146 1.00 96.00 132 TYR A C 1
ATOM 1067 O O . TYR A 1 132 ? -16.595 -9.636 3.461 1.00 96.00 132 TYR A O 1
ATOM 1075 N N . ARG A 1 133 ? -16.766 -11.058 5.185 1.00 95.94 133 ARG A N 1
ATOM 1076 C CA . ARG A 1 133 ? -17.916 -10.435 5.813 1.00 95.94 133 ARG A CA 1
ATOM 1077 C C . ARG A 1 133 ? -17.443 -9.304 6.704 1.00 95.94 133 ARG A C 1
ATOM 1079 O O . ARG A 1 133 ? -16.476 -9.463 7.442 1.00 95.94 133 ARG A O 1
ATOM 1086 N N . VAL A 1 134 ? -18.156 -8.186 6.649 1.00 96.06 134 VAL A N 1
ATOM 1087 C CA . VAL A 1 134 ? -17.842 -6.978 7.408 1.00 96.06 134 VAL A CA 1
ATOM 1088 C C . VAL A 1 134 ? -18.982 -6.665 8.368 1.00 96.06 134 VAL A C 1
ATOM 1090 O O . VAL A 1 134 ? -20.143 -6.584 7.968 1.00 96.06 134 VAL A O 1
ATOM 1093 N N . GLU A 1 135 ? -18.649 -6.475 9.641 1.00 94.44 135 GLU A N 1
ATOM 1094 C CA . GLU A 1 135 ? -19.586 -6.127 10.705 1.00 94.4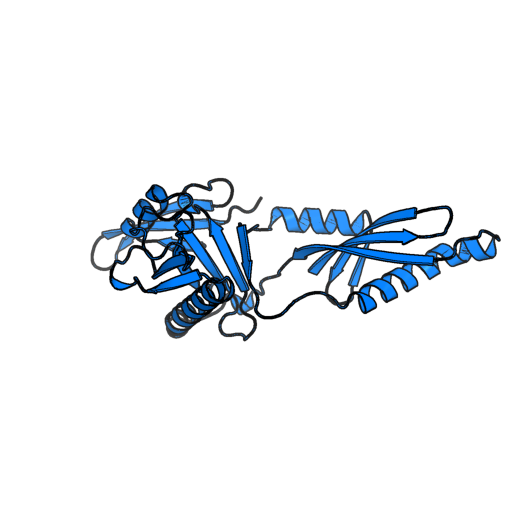4 135 GLU A CA 1
ATOM 1095 C C . GLU A 1 135 ? -19.176 -4.800 11.367 1.00 94.44 135 GLU A C 1
ATOM 1097 O O . GLU A 1 135 ? -18.143 -4.745 12.038 1.00 94.44 135 GLU A O 1
ATOM 1102 N N . PRO A 1 136 ? -19.974 -3.724 11.225 1.00 91.31 136 PRO A N 1
ATOM 1103 C CA . PRO A 1 136 ? -19.704 -2.451 11.892 1.00 91.31 136 PRO A CA 1
ATOM 1104 C C . PRO A 1 136 ? -19.710 -2.589 13.421 1.00 91.31 136 PRO A C 1
ATOM 1106 O O . PRO A 1 136 ? -20.587 -3.246 13.995 1.00 91.31 136 PRO A O 1
ATOM 1109 N N . ARG A 1 137 ? -18.744 -1.953 14.094 1.00 87.25 137 ARG A N 1
ATOM 1110 C CA . ARG A 1 137 ? -18.539 -2.051 15.553 1.00 87.25 137 ARG A CA 1
ATOM 1111 C C . ARG A 1 137 ? -18.209 -0.713 16.227 1.00 87.25 137 ARG A C 1
ATOM 1113 O O . ARG A 1 137 ? -17.885 -0.703 17.413 1.00 87.25 137 ARG A O 1
ATOM 1120 N N . GLN A 1 138 ? -18.429 0.411 15.538 1.00 73.00 138 GLN A N 1
ATOM 1121 C CA . GLN A 1 138 ? -18.206 1.787 16.019 1.00 73.00 138 GLN A CA 1
ATOM 1122 C C . GLN A 1 138 ? -18.709 2.064 17.455 1.00 73.00 138 GLN A C 1
ATOM 1124 O O . GLN A 1 138 ? -18.109 2.839 18.201 1.00 73.00 138 GLN A O 1
ATOM 1129 N N . SER A 1 139 ? -19.794 1.414 17.896 1.00 72.50 139 SER A N 1
ATOM 1130 C CA . SER A 1 139 ? -20.333 1.564 19.256 1.00 72.50 139 SER A CA 1
ATOM 1131 C C . SER A 1 139 ? -19.393 1.077 20.367 1.00 72.50 139 SER A C 1
ATOM 1133 O O . SER A 1 139 ? -19.547 1.503 21.511 1.00 72.50 139 SER A O 1
ATOM 1135 N N . LEU A 1 140 ? -18.438 0.193 20.060 1.00 74.50 140 LEU A N 1
ATOM 1136 C CA . LEU A 1 140 ? -17.478 -0.346 21.027 1.00 74.50 140 LEU A CA 1
ATOM 1137 C C . LEU A 1 140 ? -16.323 0.617 21.330 1.00 74.50 140 LEU A C 1
ATOM 1139 O O . LEU A 1 140 ? -15.653 0.422 22.342 1.00 74.50 140 LEU A O 1
ATOM 1143 N N . ARG A 1 141 ? -16.096 1.644 20.491 1.00 75.56 141 ARG A N 1
ATOM 1144 C CA . ARG A 1 141 ? -14.995 2.627 20.607 1.00 75.56 141 ARG A CA 1
ATOM 1145 C C . ARG A 1 141 ? -13.585 2.016 20.701 1.00 75.56 141 ARG A C 1
ATOM 1147 O O . ARG A 1 141 ? -12.687 2.636 21.260 1.00 75.56 141 ARG A O 1
ATOM 1154 N N . LYS A 1 142 ? -13.404 0.792 20.200 1.00 84.00 142 LYS A N 1
ATOM 1155 C CA . LYS A 1 142 ? -12.121 0.062 20.206 1.00 84.00 142 LYS A CA 1
ATOM 1156 C C . LYS A 1 142 ? -11.543 -0.171 18.815 1.00 84.00 142 LYS A C 1
ATOM 1158 O O . LYS A 1 142 ? -10.361 -0.462 18.716 1.00 84.00 142 LYS A O 1
ATOM 1163 N N . TYR A 1 143 ? -12.407 -0.172 17.809 1.00 89.00 143 TYR A N 1
ATOM 1164 C CA . TYR A 1 143 ? -12.111 -0.350 16.396 1.00 89.00 143 TYR A CA 1
ATOM 1165 C C . TYR A 1 143 ? -13.389 0.005 15.607 1.00 89.00 143 TYR A C 1
ATOM 1167 O O . TYR A 1 143 ? -14.495 -0.068 16.165 1.00 89.00 143 TYR A O 1
ATOM 1175 N N . ASP A 1 144 ? -13.265 0.368 14.334 1.00 90.75 144 ASP A N 1
ATOM 1176 C CA . ASP A 1 144 ? -14.399 0.788 13.498 1.00 90.75 144 ASP A CA 1
ATOM 1177 C C . ASP A 1 144 ? -15.283 -0.387 13.060 1.00 90.75 144 ASP A C 1
ATOM 1179 O O . ASP A 1 144 ? -16.514 -0.356 13.209 1.00 90.75 144 ASP A O 1
ATOM 1183 N N . PHE A 1 145 ? -14.670 -1.456 12.546 1.00 94.38 145 PHE A N 1
ATOM 1184 C CA . PHE A 1 145 ? -15.388 -2.656 12.121 1.00 94.38 145 PHE A CA 1
ATOM 1185 C C . PHE A 1 145 ? -14.565 -3.936 12.258 1.00 94.38 145 PHE A C 1
ATOM 1187 O O . PHE A 1 145 ? -13.343 -3.934 12.375 1.00 94.38 145 PHE A O 1
ATOM 1194 N N . TYR A 1 146 ? -15.279 -5.053 12.262 1.00 95.69 146 TYR A N 1
ATOM 1195 C CA . TYR A 1 146 ? -14.728 -6.395 12.343 1.00 95.69 146 TYR A CA 1
ATOM 1196 C C . TYR A 1 146 ? -14.926 -7.097 11.000 1.00 95.69 146 TYR A C 1
ATOM 1198 O O . TYR A 1 146 ? -16.023 -7.036 10.440 1.00 95.69 146 TYR A O 1
ATOM 1206 N N . SER A 1 147 ? -13.895 -7.759 10.479 1.00 96.94 147 SER A N 1
ATOM 1207 C CA . SER A 1 147 ? -14.014 -8.584 9.274 1.00 96.94 147 SER A CA 1
ATOM 1208 C C . SER A 1 147 ? -13.528 -10.011 9.499 1.00 96.94 147 SER A C 1
ATOM 1210 O O . SER A 1 147 ? -12.674 -10.274 10.343 1.00 96.94 147 SER A O 1
ATOM 1212 N N . PHE A 1 148 ? -14.108 -10.957 8.765 1.00 97.19 148 PHE A N 1
ATOM 1213 C CA . PHE A 1 148 ? -13.736 -12.374 8.777 1.00 97.19 148 PHE A CA 1
ATOM 1214 C C . PHE A 1 148 ? -14.270 -13.051 7.512 1.00 97.19 148 PHE A C 1
ATOM 1216 O O . PHE A 1 148 ? -15.183 -12.542 6.868 1.00 97.19 148 PHE A O 1
ATOM 1223 N N . LYS A 1 149 ? -13.737 -14.212 7.140 1.00 95.75 149 LYS A N 1
ATOM 1224 C CA . LYS A 1 149 ? -14.259 -14.981 6.005 1.00 95.75 149 LYS A CA 1
ATOM 1225 C C . LYS A 1 149 ? -15.602 -15.632 6.330 1.00 95.75 149 LYS A C 1
ATOM 1227 O O . LYS A 1 149 ? -15.785 -16.178 7.414 1.00 95.75 149 LYS A O 1
ATOM 1232 N N . GLU A 1 150 ? -16.524 -15.622 5.367 1.00 91.56 150 GLU A N 1
ATOM 1233 C CA . GLU A 1 150 ? -17.891 -16.141 5.554 1.00 91.56 150 GLU A CA 1
ATOM 1234 C C . GLU A 1 150 ? -17.924 -17.619 5.988 1.00 91.56 150 GLU A C 1
ATOM 1236 O O . GLU A 1 150 ? -18.792 -18.018 6.760 1.00 91.56 150 GLU A O 1
ATOM 1241 N N . ASP A 1 151 ? -16.948 -18.428 5.567 1.00 93.50 151 ASP A N 1
ATOM 1242 C CA . ASP A 1 151 ? -16.826 -19.842 5.953 1.00 93.50 151 ASP A CA 1
ATOM 1243 C C . ASP A 1 151 ? -16.509 -20.055 7.446 1.00 93.50 151 ASP A C 1
ATOM 1245 O O . ASP A 1 151 ? -16.636 -21.167 7.959 1.00 93.50 151 ASP A O 1
ATOM 1249 N N . GLU A 1 152 ? -16.149 -18.995 8.172 1.00 94.69 152 GLU A N 1
ATOM 1250 C CA . GLU A 1 152 ? -15.921 -19.010 9.615 1.00 94.69 152 GLU A CA 1
ATOM 1251 C C . GLU A 1 152 ? -17.066 -18.381 10.425 1.00 94.69 152 GLU A C 1
ATOM 1253 O O . GLU A 1 152 ? -16.926 -18.205 11.639 1.00 94.69 152 GLU A O 1
ATOM 1258 N N . ALA A 1 153 ? -18.199 -18.042 9.799 1.00 91.12 153 ALA A N 1
ATOM 1259 C CA . ALA A 1 153 ? -19.294 -17.320 10.454 1.00 91.12 153 ALA A CA 1
ATOM 1260 C C . ALA A 1 153 ? -19.837 -18.014 11.713 1.00 91.12 153 ALA A C 1
ATOM 1262 O O . ALA A 1 153 ? -20.149 -17.333 12.692 1.00 91.12 153 ALA A O 1
ATOM 1263 N N . GLU A 1 154 ? -19.880 -19.349 11.721 1.00 93.38 154 GLU A N 1
ATOM 1264 C CA . GLU A 1 154 ? -20.370 -20.148 12.853 1.00 93.38 154 GLU A CA 1
ATOM 1265 C C . GLU A 1 154 ? -19.429 -20.143 14.069 1.00 93.38 154 GLU A C 1
ATOM 1267 O O . GLU A 1 154 ? -19.867 -20.402 15.192 1.00 93.38 154 GLU A O 1
ATOM 1272 N N . LYS A 1 155 ? -18.137 -19.845 13.879 1.00 94.75 155 LYS A N 1
ATOM 1273 C CA . LYS A 1 155 ? -17.186 -19.738 14.995 1.00 94.75 155 LYS A CA 1
ATOM 1274 C C . LYS A 1 155 ? -17.432 -18.426 15.748 1.00 94.75 155 LYS A C 1
ATOM 1276 O O . LYS A 1 155 ? -17.692 -17.422 15.099 1.00 94.75 155 LYS A O 1
ATOM 1281 N N . PRO A 1 156 ? -17.305 -18.373 17.081 1.00 92.81 156 PRO A N 1
ATOM 1282 C CA . PRO A 1 156 ? -17.397 -17.113 17.820 1.00 92.81 156 PRO A CA 1
ATOM 1283 C C . PRO A 1 156 ? -16.301 -16.099 17.441 1.00 92.81 156 PRO A C 1
ATOM 1285 O O . PRO A 1 156 ? -15.192 -16.481 17.059 1.00 92.81 156 PRO A O 1
ATOM 1288 N N . GLU A 1 157 ? -16.594 -14.805 17.614 1.00 91.75 157 GLU A N 1
ATOM 1289 C CA . GLU A 1 157 ? -15.586 -13.729 17.571 1.00 91.75 157 GLU A CA 1
ATOM 1290 C C . GLU A 1 157 ? -14.479 -14.015 18.602 1.00 91.75 157 GLU A C 1
ATOM 1292 O O . GLU A 1 157 ? -14.760 -14.481 19.707 1.00 91.75 157 GLU A O 1
ATOM 1297 N N . GLY A 1 158 ? -13.215 -13.829 18.219 1.00 90.50 158 GLY A N 1
ATOM 1298 C CA . GLY A 1 158 ? -12.043 -14.235 19.000 1.00 90.50 158 GLY A CA 1
ATOM 1299 C C . GLY A 1 158 ? -11.474 -15.603 18.604 1.00 90.50 158 GLY A C 1
ATOM 1300 O O . GLY A 1 158 ? -10.292 -15.871 18.835 1.00 90.50 158 GLY A O 1
ATOM 1301 N N . MET A 1 159 ? -12.279 -16.479 17.987 1.00 93.00 159 MET A N 1
ATOM 1302 C CA . MET A 1 159 ? -11.887 -17.857 17.638 1.00 93.00 159 MET A CA 1
ATOM 1303 C C . MET A 1 159 ? -11.681 -18.088 16.137 1.00 93.00 159 MET A C 1
ATOM 1305 O O . MET A 1 159 ? -11.250 -19.170 15.729 1.00 93.00 159 MET A O 1
ATOM 1309 N N . ARG A 1 160 ? -11.989 -17.093 15.304 1.00 94.94 160 ARG A N 1
ATOM 1310 C CA . ARG A 1 160 ? -11.814 -17.166 13.850 1.00 94.94 160 ARG A CA 1
ATOM 1311 C C . ARG A 1 160 ? -10.338 -17.004 13.485 1.00 94.94 160 ARG A C 1
ATOM 1313 O O . ARG A 1 160 ? -9.605 -16.266 14.145 1.00 94.94 160 ARG A O 1
ATOM 1320 N N . GLY A 1 161 ? -9.890 -17.727 12.460 1.00 94.00 161 GLY A N 1
ATOM 1321 C CA . GLY A 1 161 ? -8.506 -17.650 11.985 1.00 94.00 161 GLY A CA 1
ATOM 1322 C C . GLY A 1 161 ? -8.278 -16.468 11.046 1.00 94.00 161 GLY A C 1
ATOM 1323 O O . GLY A 1 161 ? -7.174 -15.944 10.966 1.00 94.00 161 GLY A O 1
ATOM 1324 N N . SER A 1 162 ? -9.331 -16.042 10.351 1.00 95.12 162 SER A N 1
ATOM 1325 C CA . SER A 1 162 ? -9.307 -14.940 9.390 1.00 95.12 162 SER A CA 1
ATOM 1326 C C . SER A 1 162 ? -9.691 -13.590 9.986 1.00 95.12 162 SER A C 1
ATOM 1328 O O . SER A 1 162 ? -9.754 -12.615 9.246 1.00 95.12 162 SER A O 1
ATOM 1330 N N . GLU A 1 163 ? -9.980 -13.516 11.284 1.00 95.75 163 GLU A N 1
ATOM 1331 C CA . GLU A 1 163 ? -10.556 -12.304 11.847 1.00 95.75 163 GLU A CA 1
ATOM 1332 C C . GLU A 1 163 ? -9.615 -11.108 11.869 1.00 95.75 163 GLU A C 1
ATOM 1334 O O . GLU A 1 163 ? -8.416 -11.231 12.133 1.00 95.75 163 GLU A O 1
ATOM 1339 N N . ARG A 1 164 ? -10.205 -9.939 11.642 1.00 97.44 164 ARG A N 1
ATOM 1340 C CA . ARG A 1 164 ? -9.533 -8.652 11.682 1.00 97.44 164 ARG A CA 1
ATOM 1341 C C . ARG A 1 164 ? -10.382 -7.669 12.469 1.00 97.44 164 ARG A C 1
ATOM 1343 O O . ARG A 1 164 ? -11.534 -7.412 12.127 1.00 97.44 164 ARG A O 1
ATOM 1350 N N . TYR A 1 165 ? -9.792 -7.104 13.509 1.00 96.69 165 TYR A N 1
ATOM 1351 C CA . TYR A 1 165 ? -10.287 -5.911 14.182 1.00 96.69 165 TYR A CA 1
ATOM 1352 C C . TYR A 1 165 ? -9.665 -4.713 13.471 1.00 96.69 165 TYR A C 1
ATOM 1354 O O . TYR A 1 165 ? -8.446 -4.543 13.525 1.00 96.69 165 TYR A O 1
ATOM 1362 N N . ILE A 1 166 ? -10.474 -3.952 12.739 1.00 96.31 166 ILE A N 1
ATOM 1363 C CA . ILE A 1 166 ? -9.986 -2.948 11.794 1.00 96.31 166 ILE A CA 1
ATOM 1364 C C . ILE A 1 166 ? -10.330 -1.555 12.297 1.00 96.31 166 ILE A C 1
ATOM 1366 O O . ILE A 1 166 ? -11.495 -1.231 12.529 1.00 96.31 166 ILE A O 1
ATOM 1370 N N . GLU A 1 167 ? -9.296 -0.731 12.403 1.00 93.69 167 GLU A N 1
ATOM 1371 C CA . GLU A 1 167 ? -9.410 0.711 12.567 1.00 93.69 167 GLU A CA 1
ATOM 1372 C C . GLU A 1 167 ? -9.053 1.406 11.256 1.00 93.69 167 GLU A C 1
ATOM 1374 O O . GLU A 1 167 ? -8.010 1.117 10.659 1.00 93.69 167 GLU A O 1
ATOM 1379 N N . VAL A 1 168 ? -9.885 2.350 10.820 1.00 91.12 168 VAL A N 1
ATOM 1380 C CA . VAL A 1 168 ? -9.703 3.074 9.566 1.00 91.12 168 VAL A CA 1
ATOM 1381 C C . VAL A 1 168 ? -9.453 4.543 9.806 1.00 91.12 168 VAL A C 1
ATOM 1383 O O . VAL A 1 168 ? -10.202 5.270 10.450 1.00 91.12 168 VAL A O 1
ATOM 1386 N N . LYS A 1 169 ? -8.365 5.023 9.218 1.00 86.50 169 LYS A N 1
ATOM 1387 C CA . LYS A 1 169 ? -7.898 6.381 9.427 1.00 86.50 169 LYS A CA 1
ATOM 1388 C C . LYS A 1 169 ? -7.717 7.007 8.059 1.00 86.50 169 LYS A C 1
ATOM 1390 O O . LYS A 1 169 ? -6.7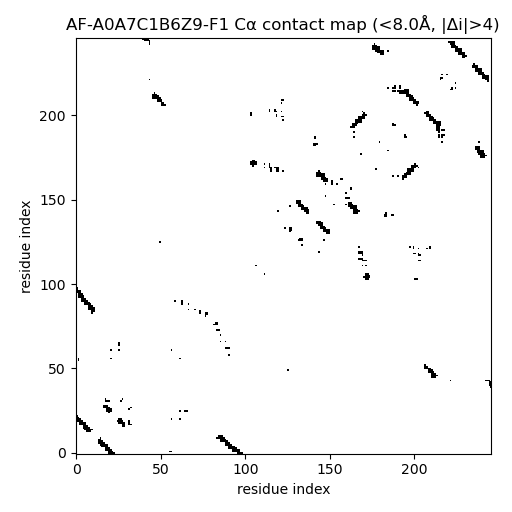58 6.754 7.330 1.00 86.50 169 LYS A O 1
ATOM 1395 N N . GLY A 1 170 ? -8.721 7.792 7.685 1.00 76.19 170 GLY A N 1
ATOM 1396 C CA . GLY A 1 170 ? -8.674 8.605 6.482 1.00 76.19 170 GLY A CA 1
ATOM 1397 C C . GLY A 1 170 ? -7.664 9.727 6.675 1.00 76.19 170 GLY A C 1
ATOM 1398 O O . GLY A 1 170 ? -7.767 10.509 7.621 1.00 76.19 170 GLY A O 1
ATOM 1399 N N . HIS A 1 171 ? -6.665 9.798 5.805 1.00 69.38 171 HIS A N 1
ATOM 1400 C CA . HIS A 1 171 ? -5.621 10.799 5.925 1.00 69.38 171 HIS A CA 1
ATOM 1401 C C . HIS A 1 171 ? -5.977 12.054 5.122 1.00 69.38 171 HIS A C 1
ATOM 1403 O O . HIS A 1 171 ? -6.046 12.030 3.894 1.00 69.38 171 HIS A O 1
ATOM 1409 N N . GLY A 1 172 ? -6.147 13.159 5.849 1.00 52.66 172 GLY A N 1
ATOM 1410 C CA . GLY A 1 172 ? -6.092 14.528 5.352 1.00 52.66 172 GLY A CA 1
ATOM 1411 C C . GLY A 1 172 ? -5.339 15.379 6.379 1.00 52.66 172 GLY A C 1
ATOM 1412 O O . GLY A 1 172 ? -5.826 15.560 7.491 1.00 52.66 172 GLY A O 1
ATOM 1413 N N . LYS A 1 173 ? -4.168 15.900 5.985 1.00 45.00 173 LYS A N 1
ATOM 1414 C CA . LYS A 1 173 ? -3.233 16.769 6.737 1.00 45.00 173 LYS A CA 1
ATOM 1415 C C . LYS A 1 173 ? -2.169 16.120 7.643 1.00 45.00 173 LYS A C 1
ATOM 1417 O O . LYS A 1 173 ? -2.453 15.678 8.746 1.00 45.00 173 LYS A O 1
ATOM 1422 N N . GLY A 1 174 ? -0.905 16.244 7.211 1.00 37.03 174 GLY A N 1
ATOM 1423 C CA . GLY A 1 174 ? 0.184 16.984 7.885 1.00 37.03 174 GLY A CA 1
ATOM 1424 C C . GLY A 1 174 ? 0.247 17.028 9.419 1.00 37.03 174 GLY A C 1
ATOM 1425 O O . GLY A 1 174 ? 0.458 18.101 9.984 1.00 37.03 174 GLY A O 1
ATOM 1426 N N . GLY A 1 175 ? 0.097 15.893 10.090 1.00 37.84 175 GLY A N 1
ATOM 1427 C CA . GLY A 1 175 ? 0.258 15.753 11.532 1.00 37.84 175 GLY A CA 1
ATOM 1428 C C . GLY A 1 175 ? 0.851 14.396 11.879 1.00 37.84 175 GLY A C 1
ATOM 1429 O O . GLY A 1 175 ? 0.905 13.494 11.047 1.00 37.84 175 GLY A O 1
ATOM 1430 N N . GLU A 1 176 ? 1.333 14.278 13.111 1.00 51.19 176 GLU A N 1
ATOM 1431 C CA . GLU A 1 176 ? 1.760 13.024 13.733 1.00 51.19 176 GLU A CA 1
ATOM 1432 C C . GLU A 1 176 ? 0.727 11.940 13.402 1.00 51.19 176 GLU A C 1
ATOM 1434 O O . GLU A 1 176 ? -0.459 12.147 13.638 1.00 51.19 176 GLU A O 1
ATOM 1439 N N . LEU A 1 177 ? 1.188 10.877 12.737 1.00 56.25 177 LEU A N 1
ATOM 1440 C CA . LEU A 1 177 ? 0.430 10.015 11.824 1.00 56.25 177 LEU A CA 1
ATOM 1441 C C . LEU A 1 177 ? -0.984 9.678 12.292 1.00 56.25 177 LEU A C 1
ATOM 1443 O O . LEU A 1 177 ? -1.880 9.681 11.457 1.00 56.25 177 LEU A O 1
ATOM 1447 N N . LEU A 1 178 ? -1.184 9.398 13.582 1.00 72.12 178 LEU A N 1
ATOM 1448 C CA . LEU A 1 178 ? -2.493 9.119 14.162 1.00 72.12 178 LEU A CA 1
ATOM 1449 C C . LEU A 1 178 ? -2.531 9.421 15.654 1.00 72.12 178 LEU A C 1
ATOM 1451 O O . LEU A 1 178 ? -1.625 8.999 16.364 1.00 72.12 178 LEU A O 1
ATOM 1455 N N . SER A 1 179 ? -3.624 10.020 16.127 1.00 75.25 179 SER A N 1
ATOM 1456 C CA . SER A 1 179 ? -3.997 10.027 17.545 1.00 75.25 179 SER A CA 1
ATOM 1457 C C . SER A 1 179 ? -4.981 8.891 17.825 1.00 75.25 179 SER A C 1
ATOM 1459 O O . SER A 1 179 ? -6.019 8.785 17.170 1.00 75.25 179 SER A O 1
ATOM 1461 N N . VAL A 1 180 ? -4.651 8.058 18.806 1.00 82.75 180 VAL A N 1
ATOM 1462 C CA . VAL A 1 180 ? -5.398 6.865 19.204 1.00 82.75 180 VAL A CA 1
ATOM 1463 C C . VAL A 1 180 ? -5.725 6.953 20.702 1.00 82.75 180 VAL A C 1
ATOM 1465 O O . VAL A 1 180 ? -4.817 7.170 21.517 1.00 82.75 180 VAL A O 1
ATOM 1468 N N . PRO A 1 181 ? -6.999 6.812 21.112 1.00 85.38 181 PRO A N 1
ATOM 1469 C CA . PRO A 1 181 ? -7.369 6.744 22.520 1.00 85.38 181 PRO A CA 1
ATOM 1470 C C . PRO A 1 181 ? -6.720 5.539 23.228 1.00 85.38 181 PRO A C 1
ATOM 1472 O O . PRO A 1 181 ? -6.506 4.501 22.604 1.00 85.38 181 PRO A O 1
ATOM 1475 N N . PRO A 1 182 ? -6.472 5.603 24.549 1.00 86.31 182 PRO A N 1
ATOM 1476 C CA . PRO A 1 182 ? -5.826 4.511 25.280 1.00 86.31 182 PRO A CA 1
ATOM 1477 C C . PRO A 1 182 ? -6.544 3.166 25.168 1.00 86.31 182 PRO A C 1
ATOM 1479 O O . PRO A 1 182 ? -5.900 2.130 25.097 1.00 86.31 182 PRO A O 1
ATOM 1482 N N . GLU A 1 183 ? -7.875 3.175 25.128 1.00 87.06 183 GLU A N 1
ATOM 1483 C CA . GLU A 1 183 ? -8.680 1.954 25.024 1.00 87.06 183 GLU A CA 1
ATOM 1484 C C . GLU A 1 183 ? -8.516 1.231 23.679 1.00 87.06 183 GLU A C 1
ATOM 1486 O O . GLU A 1 183 ? -8.468 0.004 23.658 1.00 87.06 183 GLU A O 1
ATOM 1491 N N . GLU A 1 184 ? -8.370 1.982 22.586 1.00 87.62 184 GLU A N 1
ATOM 1492 C CA . GLU A 1 184 ? -8.078 1.461 21.246 1.00 87.62 184 GLU A CA 1
ATOM 1493 C C . GLU A 1 184 ? -6.624 0.960 21.176 1.00 87.62 184 GLU A C 1
ATOM 1495 O O . GLU A 1 184 ? -6.368 -0.150 20.711 1.00 87.62 184 GLU A O 1
ATOM 1500 N N . PHE A 1 185 ? -5.675 1.726 21.730 1.00 90.19 185 PHE A N 1
ATOM 1501 C CA . PHE A 1 185 ? -4.260 1.349 21.760 1.00 90.19 185 PHE A CA 1
ATOM 1502 C C . PHE A 1 185 ? -4.013 0.040 22.524 1.00 90.19 185 PHE A C 1
ATOM 1504 O O . PHE A 1 185 ? -3.369 -0.870 22.000 1.00 90.19 185 PHE A O 1
ATOM 1511 N N . GLU A 1 186 ? -4.525 -0.072 23.754 1.00 91.69 186 GLU A N 1
ATOM 1512 C CA . GLU A 1 186 ? -4.339 -1.280 24.566 1.00 91.69 186 GLU A CA 1
ATOM 1513 C C . GLU A 1 186 ? -5.036 -2.487 23.927 1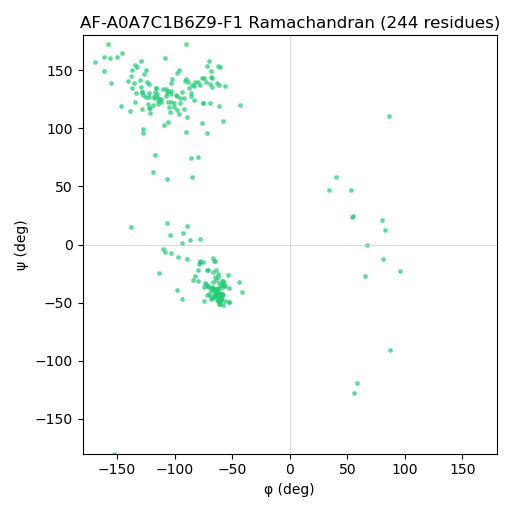.00 91.69 186 GLU A C 1
ATOM 1515 O O . GLU A 1 186 ? -4.443 -3.564 23.853 1.00 91.69 186 GLU A O 1
ATOM 1520 N N . PHE A 1 187 ? -6.247 -2.304 23.384 1.00 92.81 187 PHE A N 1
ATOM 1521 C CA . PHE A 1 187 ? -6.958 -3.375 22.689 1.00 92.81 187 PHE A CA 1
ATOM 1522 C C . PHE A 1 187 ? -6.190 -3.872 21.461 1.00 92.81 187 PHE A C 1
ATOM 1524 O O . PHE A 1 187 ? -5.976 -5.075 21.310 1.00 92.81 187 PHE A O 1
ATOM 1531 N N . GLY A 1 188 ? -5.731 -2.970 20.591 1.00 92.38 188 GLY A N 1
ATOM 1532 C CA . GLY A 1 188 ? -5.000 -3.385 19.397 1.00 92.38 188 GLY A CA 1
ATOM 1533 C C . GLY A 1 188 ? -3.651 -4.020 19.714 1.00 92.38 188 GLY A C 1
ATOM 1534 O O . GLY A 1 188 ? -3.219 -4.945 19.025 1.00 92.38 188 GLY A O 1
ATOM 1535 N N . LYS A 1 189 ? -2.997 -3.583 20.795 1.00 93.62 189 LYS A N 1
ATOM 1536 C CA . LYS A 1 189 ? -1.762 -4.201 21.276 1.00 93.62 189 LYS A CA 1
ATOM 1537 C C . LYS A 1 189 ? -1.991 -5.629 21.781 1.00 93.62 189 LYS A C 1
ATOM 1539 O O . LYS A 1 189 ? -1.140 -6.480 21.526 1.00 93.62 189 LYS A O 1
ATOM 1544 N N . GLU A 1 190 ? -3.112 -5.881 22.459 1.00 95.06 190 GLU A N 1
ATOM 1545 C CA . GLU A 1 190 ? -3.526 -7.209 22.935 1.00 95.06 190 GLU A CA 1
ATOM 1546 C C . GLU A 1 190 ? -3.895 -8.148 21.777 1.00 95.06 190 GLU A C 1
ATOM 1548 O O . GLU A 1 190 ? -3.455 -9.296 21.748 1.00 95.06 190 GLU A O 1
ATOM 1553 N N . MET A 1 191 ? -4.664 -7.657 20.800 1.00 94.88 191 MET A N 1
ATOM 1554 C CA . MET A 1 191 ? -5.121 -8.454 19.654 1.00 94.88 191 MET A CA 1
ATOM 1555 C C . MET A 1 191 ? -4.004 -8.787 18.651 1.00 94.88 191 MET A C 1
ATOM 1557 O O . MET A 1 191 ? -4.122 -9.757 17.897 1.00 94.88 191 MET A O 1
ATOM 1561 N N . GLY A 1 192 ? -2.912 -8.017 18.633 1.00 95.12 192 GLY A N 1
ATOM 1562 C CA . GLY A 1 192 ? -1.703 -8.342 17.879 1.00 95.12 192 GLY A CA 1
ATOM 1563 C C . GLY A 1 192 ? -1.956 -8.495 16.375 1.00 95.12 192 GLY A C 1
ATOM 1564 O O . GLY A 1 192 ? -2.398 -7.561 15.714 1.00 95.12 192 GLY A O 1
ATOM 1565 N N . GLU A 1 193 ? -1.686 -9.684 15.828 1.00 95.94 193 GLU A N 1
ATOM 1566 C CA . GLU A 1 193 ? -1.840 -10.009 14.393 1.00 95.94 193 GLU A CA 1
ATOM 1567 C C . GLU A 1 193 ? -3.290 -9.959 13.886 1.00 95.94 193 GLU A C 1
ATOM 1569 O O . GLU A 1 193 ? -3.543 -9.929 12.681 1.00 95.94 193 GLU A O 1
ATOM 1574 N N . LYS A 1 194 ? -4.258 -9.930 14.804 1.00 96.31 194 LYS A N 1
ATOM 1575 C CA . LYS A 1 194 ? -5.671 -9.757 14.469 1.00 96.31 194 LYS A CA 1
ATOM 1576 C C . LYS A 1 194 ? -6.079 -8.289 14.420 1.00 96.31 194 LYS A C 1
ATOM 1578 O O . LYS A 1 194 ? -7.164 -7.998 13.931 1.00 96.31 194 LYS A O 1
ATOM 1583 N N . TYR A 1 195 ? -5.255 -7.363 14.913 1.00 96.56 195 TYR A N 1
ATOM 1584 C CA . TYR A 1 195 ? -5.535 -5.932 14.823 1.00 96.56 195 TYR A CA 1
ATOM 1585 C C . TYR A 1 195 ? -4.888 -5.325 13.586 1.00 96.56 195 TYR A C 1
ATOM 1587 O O . TYR A 1 195 ? -3.692 -5.497 13.336 1.00 96.56 195 TYR A O 1
ATOM 1595 N N . TRP A 1 196 ? -5.681 -4.570 12.841 1.00 96.75 196 TRP A N 1
ATOM 1596 C CA . TRP A 1 196 ? -5.280 -3.969 11.585 1.00 96.75 196 TRP A CA 1
ATOM 1597 C C . TRP A 1 196 ? -5.582 -2.477 11.592 1.00 96.75 196 TRP A C 1
ATOM 1599 O O . TRP A 1 196 ? -6.686 -2.050 11.915 1.00 96.75 196 TRP A O 1
ATOM 1609 N N . LEU A 1 197 ? -4.588 -1.686 11.199 1.00 93.00 197 LEU A N 1
ATOM 1610 C CA . LEU A 1 197 ? -4.749 -0.259 10.959 1.00 93.00 197 LEU A CA 1
ATOM 1611 C C . LEU A 1 197 ? -4.763 -0.011 9.457 1.00 93.00 197 LEU A C 1
ATOM 1613 O O . LEU A 1 197 ? -3.780 -0.297 8.772 1.00 93.00 197 LEU A O 1
ATOM 1617 N N . TYR A 1 198 ? -5.864 0.523 8.945 1.00 93.31 198 TYR A N 1
ATOM 1618 C CA . TYR A 1 198 ? -6.001 0.894 7.543 1.00 93.31 198 TYR A CA 1
ATOM 1619 C C . TYR A 1 198 ? -5.866 2.400 7.409 1.00 93.31 198 TYR A C 1
ATOM 1621 O O . TYR A 1 198 ? -6.622 3.166 8.004 1.00 93.31 198 TYR A O 1
ATOM 1629 N N . VAL A 1 199 ? -4.911 2.828 6.594 1.00 87.81 199 VAL A N 1
ATOM 1630 C CA . VAL A 1 199 ? -4.739 4.234 6.243 1.00 87.81 199 VAL A CA 1
ATOM 1631 C C . VAL A 1 199 ? -5.225 4.424 4.818 1.00 87.81 199 VAL A C 1
ATOM 1633 O O . VAL A 1 199 ? -4.754 3.746 3.905 1.00 87.81 199 VAL A O 1
ATOM 1636 N N . VAL A 1 200 ? -6.192 5.324 4.635 1.00 86.94 200 VAL A N 1
ATOM 1637 C CA . VAL A 1 200 ? -6.772 5.609 3.318 1.00 86.94 200 VAL A CA 1
ATOM 1638 C C . VAL A 1 200 ? -6.431 7.032 2.907 1.00 86.94 200 VAL A C 1
ATOM 1640 O O . VAL A 1 200 ? -6.762 7.987 3.611 1.00 86.94 200 VAL A O 1
ATOM 1643 N N . TRP A 1 201 ? -5.799 7.179 1.749 1.00 82.06 201 TRP A N 1
ATOM 1644 C CA . TRP A 1 201 ? -5.441 8.463 1.154 1.00 82.06 201 TRP A CA 1
ATOM 1645 C C . TRP A 1 201 ? -6.303 8.786 -0.066 1.00 82.06 201 TRP A C 1
ATOM 1647 O O . TRP A 1 201 ? -6.874 7.878 -0.667 1.00 82.06 201 TRP A O 1
ATOM 1657 N N . ASN A 1 202 ? -6.357 10.069 -0.455 1.00 77.19 202 ASN A N 1
ATOM 1658 C CA . ASN A 1 202 ? -7.021 10.563 -1.677 1.00 77.19 202 ASN A CA 1
ATOM 1659 C C . ASN A 1 202 ? -8.498 10.153 -1.807 1.00 77.19 202 ASN A C 1
ATOM 1661 O O . ASN A 1 202 ? -9.034 10.056 -2.911 1.00 77.19 202 ASN A O 1
ATOM 1665 N N . VAL A 1 203 ? -9.173 9.873 -0.687 1.00 78.88 203 VAL A N 1
ATOM 1666 C CA . VAL A 1 203 ? -10.506 9.258 -0.728 1.00 78.88 203 VAL A CA 1
ATOM 1667 C C . VAL A 1 203 ? -11.578 10.161 -1.337 1.00 78.88 203 VAL A C 1
ATOM 1669 O O . VAL A 1 203 ? -12.563 9.667 -1.878 1.00 78.88 203 VAL A O 1
ATOM 1672 N N . LEU A 1 204 ? -11.368 11.478 -1.301 1.00 75.38 204 LEU A N 1
ATOM 1673 C CA . LEU A 1 204 ? -12.266 12.462 -1.906 1.00 75.38 204 LEU A CA 1
ATOM 1674 C C . LEU A 1 204 ? -11.812 12.923 -3.301 1.00 75.38 204 LEU A C 1
ATOM 1676 O O . LEU A 1 204 ? -12.609 13.516 -4.021 1.00 75.38 204 LEU A O 1
ATOM 1680 N N . ASP A 1 205 ? -10.592 12.574 -3.720 1.00 72.94 205 ASP A N 1
ATOM 1681 C CA . ASP A 1 205 ? -10.001 12.983 -5.005 1.00 72.94 205 ASP A CA 1
ATOM 1682 C C . ASP A 1 205 ? -10.256 11.957 -6.127 1.00 72.94 205 ASP A C 1
ATOM 1684 O O . ASP A 1 205 ? -9.672 12.025 -7.207 1.00 72.94 205 ASP A O 1
ATOM 1688 N N . GLY A 1 206 ? -11.114 10.963 -5.872 1.00 72.38 206 GLY A N 1
ATOM 1689 C CA . GLY A 1 206 ? -11.522 9.940 -6.840 1.00 72.38 206 GLY A CA 1
ATOM 1690 C C . GLY A 1 206 ? -10.537 8.782 -7.025 1.00 72.38 206 GLY A C 1
ATOM 1691 O O . GLY A 1 206 ? -10.937 7.747 -7.552 1.00 72.38 206 GLY A O 1
ATOM 1692 N N . ASN A 1 207 ? -9.305 8.903 -6.519 1.00 79.19 207 ASN A N 1
ATOM 1693 C CA . ASN A 1 207 ? -8.252 7.886 -6.621 1.00 79.19 207 ASN A CA 1
ATOM 1694 C C . ASN A 1 207 ? -7.793 7.383 -5.240 1.00 79.19 207 ASN A C 1
ATOM 1696 O O . ASN A 1 207 ? -6.628 7.578 -4.874 1.00 79.19 207 ASN A O 1
ATOM 1700 N N . PRO A 1 208 ? -8.686 6.752 -4.453 1.00 85.88 208 PRO A N 1
ATOM 1701 C CA . PRO A 1 208 ? -8.351 6.271 -3.125 1.00 85.88 208 PRO A CA 1
ATOM 1702 C C . PRO A 1 208 ? -7.265 5.196 -3.159 1.00 85.88 208 PRO A C 1
ATOM 1704 O O . PRO A 1 208 ? -7.294 4.270 -3.975 1.00 85.88 208 PRO A O 1
ATOM 1707 N N . VAL A 1 209 ? -6.344 5.299 -2.206 1.00 86.81 209 VAL A N 1
ATOM 1708 C CA . VAL A 1 209 ? -5.331 4.281 -1.924 1.00 86.81 209 VAL A CA 1
ATOM 1709 C C . VAL A 1 209 ? -5.494 3.854 -0.480 1.00 86.81 209 VAL A C 1
ATOM 1711 O O . VAL A 1 209 ? -5.471 4.700 0.407 1.00 86.81 209 VAL A O 1
ATOM 1714 N N . LEU A 1 210 ? -5.621 2.555 -0.238 1.00 90.50 210 LEU A N 1
ATOM 1715 C CA . LEU A 1 210 ? -5.610 1.973 1.099 1.00 90.50 210 LEU A CA 1
ATOM 1716 C C . LEU A 1 210 ? -4.292 1.238 1.317 1.00 90.50 210 LEU A C 1
ATOM 1718 O O . LEU A 1 210 ? -3.916 0.393 0.509 1.00 90.50 210 LEU A O 1
ATOM 1722 N N . GLY A 1 211 ? -3.609 1.562 2.412 1.00 89.94 211 GLY A N 1
ATOM 1723 C CA . GLY A 1 211 ? -2.496 0.791 2.957 1.00 89.94 211 GLY A CA 1
ATOM 1724 C C . GLY A 1 211 ? -2.914 0.161 4.280 1.00 89.94 211 GLY A C 1
ATOM 1725 O O . GLY A 1 211 ? -3.334 0.867 5.197 1.00 89.94 211 GLY A O 1
ATOM 1726 N N . ALA A 1 212 ? -2.813 -1.159 4.371 1.00 94.06 212 ALA A N 1
ATOM 1727 C CA . ALA A 1 212 ? -3.165 -1.935 5.549 1.00 94.06 212 ALA A CA 1
ATOM 1728 C C . ALA A 1 212 ? -1.907 -2.365 6.307 1.00 94.06 212 ALA A C 1
ATOM 1730 O O . ALA A 1 212 ? -0.963 -2.893 5.716 1.00 94.06 212 ALA A O 1
ATOM 1731 N N . PHE A 1 213 ? -1.922 -2.162 7.622 1.00 93.31 213 PHE A N 1
ATOM 1732 C CA . PHE A 1 213 ? -0.823 -2.483 8.524 1.00 93.31 213 PHE A CA 1
ATOM 1733 C C . PHE A 1 213 ? -1.304 -3.468 9.586 1.00 93.31 213 PHE A C 1
ATOM 1735 O O . PHE A 1 213 ? -2.188 -3.147 10.384 1.00 93.31 213 PHE A O 1
ATOM 1742 N N . CYS A 1 214 ? -0.719 -4.659 9.597 1.00 95.81 214 CYS A N 1
ATOM 1743 C CA . CYS A 1 214 ? -0.989 -5.697 10.577 1.00 95.81 214 CYS A CA 1
ATOM 1744 C C . CYS A 1 214 ? -0.169 -5.448 11.844 1.00 95.81 214 CYS A C 1
ATOM 1746 O O . CYS A 1 214 ? 1.029 -5.153 11.784 1.00 95.81 214 CYS A O 1
ATOM 1748 N N . ASN A 1 215 ? -0.806 -5.602 13.005 1.00 95.19 215 ASN A N 1
ATOM 1749 C CA . ASN A 1 215 ? -0.162 -5.472 14.308 1.00 95.19 215 ASN A CA 1
ATOM 1750 C C . ASN A 1 215 ? 0.610 -4.137 14.497 1.00 95.19 215 ASN A C 1
ATOM 1752 O O . ASN A 1 215 ? 1.763 -4.130 14.951 1.00 95.19 215 ASN A O 1
ATOM 1756 N N . PRO A 1 216 ? 0.007 -2.981 14.155 1.00 91.88 216 PRO A N 1
ATOM 1757 C CA . PRO A 1 216 ? 0.709 -1.699 14.039 1.00 91.88 216 PRO A CA 1
ATOM 1758 C C . PRO A 1 216 ? 1.383 -1.266 15.350 1.00 91.88 216 PRO A C 1
ATOM 1760 O O . PRO A 1 216 ? 2.482 -0.717 15.338 1.00 91.88 216 PRO A O 1
ATOM 1763 N N . PHE A 1 217 ? 0.774 -1.561 16.502 1.00 92.00 217 PHE A N 1
ATOM 1764 C CA . PHE A 1 217 ? 1.269 -1.108 17.805 1.00 92.00 217 PHE A CA 1
ATOM 1765 C C . PHE A 1 217 ? 2.465 -1.912 18.342 1.00 92.00 217 PHE A C 1
ATOM 1767 O O . PHE A 1 217 ? 3.148 -1.449 19.257 1.00 92.00 217 PHE A O 1
ATOM 1774 N N . ASN A 1 218 ? 2.758 -3.086 17.772 1.00 91.38 218 ASN A N 1
ATOM 1775 C CA . ASN A 1 218 ? 3.933 -3.885 18.140 1.00 91.38 218 ASN A CA 1
ATOM 1776 C C . ASN A 1 218 ? 5.075 -3.785 17.103 1.00 91.38 218 ASN A C 1
ATOM 1778 O O . ASN A 1 218 ? 6.192 -4.238 17.370 1.00 91.38 218 ASN A O 1
ATOM 1782 N N . ARG A 1 219 ? 4.842 -3.135 15.954 1.00 87.94 219 ARG A N 1
ATOM 1783 C CA . ARG A 1 219 ? 5.809 -2.941 14.857 1.00 87.94 219 ARG A CA 1
ATOM 1784 C C . ARG A 1 219 ? 6.690 -1.707 15.069 1.00 87.94 219 ARG A C 1
ATOM 1786 O O . ARG A 1 219 ? 6.536 -0.681 14.410 1.00 87.94 219 ARG A O 1
ATOM 1793 N N . LYS A 1 220 ? 7.655 -1.803 15.990 1.00 85.50 220 LYS A N 1
ATOM 1794 C CA . LYS A 1 220 ? 8.625 -0.719 16.276 1.00 85.50 220 LYS A CA 1
ATOM 1795 C C . LYS A 1 220 ? 9.584 -0.420 15.119 1.00 85.50 220 LYS A C 1
ATOM 1797 O O . LYS A 1 220 ? 10.302 0.578 15.174 1.00 85.50 220 LYS A O 1
ATOM 1802 N N . ASP A 1 221 ? 9.668 -1.305 14.134 1.00 84.25 221 ASP A N 1
ATOM 1803 C CA . ASP A 1 221 ? 10.381 -1.109 12.872 1.00 84.25 221 ASP A CA 1
ATOM 1804 C C . ASP A 1 221 ? 9.653 -0.114 11.960 1.00 84.25 221 ASP A C 1
ATOM 1806 O O . ASP A 1 221 ? 10.312 0.688 11.307 1.00 84.25 221 ASP A O 1
ATOM 1810 N N . LEU A 1 222 ? 8.315 -0.115 11.979 1.00 81.50 222 LEU A N 1
ATOM 1811 C CA . LEU A 1 222 ? 7.484 0.756 11.146 1.00 81.50 222 LEU A CA 1
ATOM 1812 C C . LEU A 1 222 ? 7.003 2.007 11.872 1.00 81.50 222 LEU A C 1
ATOM 1814 O O . LEU A 1 222 ? 6.949 3.072 11.262 1.00 81.50 222 LEU A O 1
ATOM 1818 N N . PHE A 1 223 ? 6.638 1.889 13.150 1.00 83.81 223 PHE A N 1
ATOM 1819 C CA . PHE A 1 223 ? 6.010 2.968 13.902 1.00 83.81 223 PHE A CA 1
ATOM 1820 C C . PHE A 1 223 ? 6.867 3.446 15.078 1.00 83.81 223 PHE A C 1
ATOM 1822 O O . PHE A 1 223 ? 7.397 2.668 15.876 1.00 83.81 223 PHE A O 1
ATOM 1829 N N . GLU A 1 224 ? 6.973 4.762 15.210 1.00 84.06 224 GLU A N 1
ATOM 1830 C CA . GLU A 1 224 ? 7.339 5.448 16.440 1.00 84.06 224 GLU A CA 1
ATOM 1831 C C . GLU A 1 224 ? 6.055 5.793 17.199 1.00 84.06 224 GLU A C 1
ATOM 1833 O O . GLU A 1 224 ? 5.138 6.401 16.648 1.00 84.06 224 GLU A O 1
ATOM 1838 N N . ILE A 1 225 ? 5.981 5.372 18.462 1.00 84.75 225 ILE A N 1
ATOM 1839 C CA . ILE A 1 225 ? 4.796 5.526 19.305 1.00 84.75 225 ILE A CA 1
ATOM 1840 C C . ILE A 1 225 ? 5.170 6.406 20.490 1.00 84.75 225 ILE A C 1
ATOM 1842 O O . ILE A 1 225 ? 6.118 6.101 21.215 1.00 84.75 225 ILE A O 1
ATOM 1846 N N . SER A 1 226 ? 4.415 7.479 20.700 1.00 84.38 226 SER A N 1
ATOM 1847 C CA . SER A 1 226 ? 4.569 8.379 21.845 1.00 84.38 226 SER A CA 1
ATOM 1848 C C . SER A 1 226 ? 3.231 8.601 22.543 1.00 84.38 226 SER A C 1
ATOM 1850 O O . SER A 1 226 ? 2.182 8.382 21.951 1.00 84.38 226 SER A O 1
ATOM 1852 N N . CYS A 1 227 ? 3.253 9.005 23.809 1.00 82.44 227 CYS A N 1
ATOM 1853 C CA . CYS A 1 227 ? 2.047 9.317 24.570 1.00 82.44 227 CYS A CA 1
ATOM 1854 C C . CYS A 1 227 ? 2.089 10.792 24.963 1.00 82.44 227 CYS A C 1
ATOM 1856 O O . CYS A 1 227 ? 3.116 11.272 25.451 1.00 82.44 227 CYS A O 1
ATOM 1858 N N . ARG A 1 228 ? 0.991 11.511 24.729 1.00 79.50 228 ARG A N 1
ATOM 1859 C CA . ARG A 1 228 ? 0.821 12.911 25.126 1.00 79.50 228 ARG A CA 1
ATOM 1860 C C . ARG A 1 228 ? -0.449 13.074 25.941 1.00 79.50 228 ARG A C 1
ATOM 1862 O O . ARG A 1 228 ? -1.435 12.387 25.699 1.00 79.50 228 ARG A O 1
ATOM 1869 N N . GLU A 1 229 ? -0.432 13.989 26.901 1.00 70.94 229 GLU A N 1
ATOM 1870 C CA . GLU A 1 229 ? -1.656 14.416 27.577 1.00 70.94 229 GLU A CA 1
ATOM 1871 C C . GLU A 1 229 ? -2.348 15.488 26.732 1.00 70.94 229 GLU A C 1
ATOM 1873 O O . GLU A 1 229 ? -1.745 16.514 26.417 1.00 70.94 229 GLU A O 1
A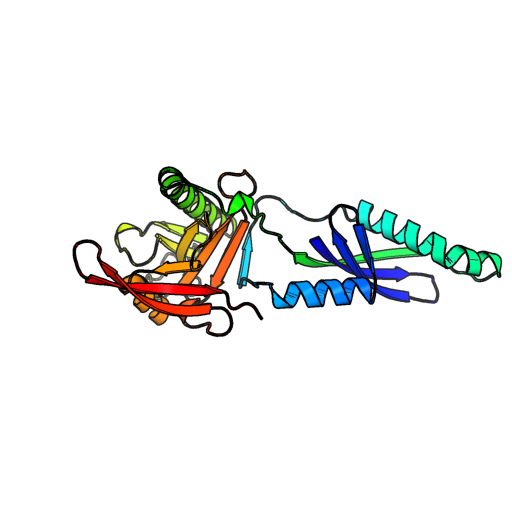TOM 1878 N N . GLU A 1 230 ? -3.613 15.263 26.382 1.00 67.31 230 GLU A N 1
ATOM 1879 C CA . GLU A 1 230 ? -4.475 16.283 25.788 1.00 67.31 230 GLU A CA 1
ATOM 1880 C C . GLU A 1 230 ? -5.524 16.735 26.816 1.00 67.31 230 GLU A C 1
ATOM 1882 O O . GLU A 1 230 ? -6.161 15.924 27.497 1.00 67.31 230 GLU A O 1
ATOM 1887 N N . GLU A 1 231 ? -5.709 18.053 26.945 1.00 48.12 231 GLU A N 1
ATOM 1888 C CA . GLU A 1 231 ? -6.787 18.640 27.745 1.00 48.12 231 GLU A CA 1
ATOM 1889 C C . GLU A 1 231 ? -8.026 18.836 26.870 1.00 48.12 231 GLU A C 1
ATOM 1891 O O . GLU A 1 231 ? -8.171 19.833 26.163 1.00 48.12 231 GLU A O 1
ATOM 1896 N N . VAL A 1 232 ? -8.950 17.877 26.932 1.00 51.94 232 VAL A N 1
ATOM 1897 C CA . VAL A 1 232 ? -10.279 17.997 26.321 1.00 51.94 232 VAL A CA 1
ATOM 1898 C C . VAL A 1 232 ? -11.304 17.948 27.447 1.00 51.94 232 VAL A C 1
ATOM 1900 O O . VAL A 1 232 ? -11.905 16.914 27.709 1.00 51.94 232 VAL A O 1
ATOM 1903 N N . VAL A 1 233 ? -11.452 19.057 28.183 1.00 52.41 233 VAL A N 1
ATOM 1904 C CA . VAL A 1 233 ? -12.347 19.224 29.359 1.00 52.41 233 VAL A CA 1
ATOM 1905 C C . VAL A 1 233 ? -11.978 18.349 30.583 1.00 52.41 233 VAL A C 1
ATOM 1907 O O . VAL A 1 233 ? -12.196 18.763 31.717 1.00 52.41 233 VAL A O 1
ATOM 1910 N N . VAL A 1 234 ? -11.340 17.194 30.374 1.00 53.81 234 VAL A N 1
ATOM 1911 C CA . VAL A 1 234 ? -10.676 16.314 31.346 1.00 53.81 234 VAL A CA 1
ATOM 1912 C C . VAL A 1 234 ? -9.332 15.895 30.735 1.00 53.81 234 VAL A C 1
ATOM 1914 O O . VAL A 1 234 ? -9.269 15.607 29.539 1.00 53.81 234 VAL A O 1
ATOM 1917 N N . LYS A 1 235 ? -8.252 15.858 31.528 1.00 54.22 235 LYS A N 1
ATOM 1918 C CA . LYS A 1 235 ? -6.943 15.360 31.070 1.00 54.22 235 LYS A CA 1
ATOM 1919 C C . LYS A 1 235 ? -7.056 13.896 30.654 1.00 54.22 235 LYS A C 1
ATOM 1921 O O . LYS A 1 235 ? -7.387 13.050 31.485 1.00 54.22 235 LYS A O 1
ATOM 1926 N N . ARG A 1 236 ? -6.760 13.588 29.391 1.00 63.84 236 ARG A N 1
ATOM 1927 C CA . ARG A 1 236 ? -6.698 12.212 28.885 1.00 63.84 236 ARG A CA 1
ATOM 1928 C C . ARG A 1 236 ? -5.382 12.002 28.143 1.00 63.84 236 ARG A C 1
ATOM 1930 O O . ARG A 1 236 ? -4.971 12.847 27.354 1.00 63.84 236 ARG A O 1
ATOM 1937 N N . GLY A 1 237 ? -4.720 10.876 28.402 1.00 70.94 237 GLY A N 1
ATOM 1938 C CA . GLY A 1 237 ? -3.584 10.442 27.588 1.00 70.94 237 GLY A CA 1
ATOM 1939 C C . GLY A 1 237 ? -4.061 10.031 26.197 1.00 70.94 237 GLY A C 1
ATOM 1940 O O . GLY A 1 237 ? -5.097 9.380 26.075 1.00 70.94 237 GLY A O 1
ATOM 1941 N N . VAL A 1 238 ? -3.325 10.407 25.162 1.00 76.62 238 VAL A N 1
ATOM 1942 C CA . VAL A 1 238 ? -3.562 10.039 23.765 1.00 76.62 238 VAL A CA 1
ATOM 1943 C C . VAL A 1 238 ? -2.260 9.477 23.211 1.00 76.62 238 VAL A C 1
ATOM 1945 O O . VAL A 1 238 ? -1.188 10.063 23.391 1.00 76.62 238 VAL A O 1
ATOM 1948 N N . TYR A 1 239 ? -2.345 8.322 22.557 1.00 78.31 239 TYR A N 1
ATOM 1949 C CA . TYR A 1 239 ? -1.201 7.712 21.898 1.00 78.31 239 TYR A CA 1
ATOM 1950 C C . TYR A 1 239 ? -1.073 8.255 20.484 1.00 78.31 239 TYR A C 1
ATOM 1952 O O . TYR A 1 239 ? -2.051 8.343 19.751 1.00 78.31 239 TYR A O 1
ATOM 1960 N N . GLN A 1 240 ? 0.146 8.606 20.104 1.00 80.56 240 GLN A N 1
ATOM 1961 C CA . GLN A 1 240 ? 0.479 9.110 18.787 1.00 80.56 240 GLN A CA 1
ATOM 1962 C C . GLN A 1 240 ? 1.371 8.119 18.064 1.00 80.56 240 GLN A C 1
ATOM 1964 O O . GLN A 1 240 ? 2.431 7.758 18.579 1.00 80.56 240 GLN A O 1
ATOM 1969 N N . LEU A 1 241 ? 0.959 7.716 16.868 1.00 77.38 241 LEU A N 1
ATOM 1970 C CA . LEU A 1 241 ? 1.765 6.894 15.975 1.00 77.38 241 LEU A CA 1
ATOM 1971 C C . LEU A 1 241 ? 2.438 7.792 14.942 1.00 77.38 241 LEU A C 1
ATOM 1973 O O . LEU A 1 241 ? 1.870 8.803 14.542 1.00 77.38 241 LEU A O 1
ATOM 1977 N N . LYS A 1 242 ? 3.640 7.422 14.501 1.00 78.88 242 LYS A N 1
ATOM 1978 C CA . LYS A 1 242 ? 4.375 8.026 13.381 1.00 78.88 242 LYS A CA 1
ATOM 1979 C C . LYS A 1 242 ? 5.074 6.960 12.566 1.00 78.88 242 LYS A C 1
ATOM 1981 O O . LYS A 1 242 ? 5.635 6.055 13.165 1.00 78.88 242 LYS A O 1
ATOM 1986 N N . PHE A 1 243 ? 5.101 7.067 11.238 1.00 76.19 243 PHE A N 1
ATOM 1987 C CA . PHE A 1 243 ? 5.981 6.198 10.457 1.00 76.19 243 PHE A CA 1
ATOM 1988 C C . PHE A 1 243 ? 7.438 6.549 10.742 1.00 76.19 243 PHE A C 1
ATOM 1990 O O . PHE A 1 243 ? 7.814 7.723 10.766 1.00 76.19 243 PHE A O 1
ATOM 1997 N N . LYS A 1 244 ? 8.261 5.524 10.930 1.00 72.31 244 LYS A N 1
ATOM 1998 C CA . LYS A 1 244 ? 9.706 5.679 10.906 1.00 72.31 244 LYS A CA 1
ATOM 1999 C C . LYS A 1 244 ? 10.154 5.835 9.463 1.00 72.31 244 LYS A C 1
ATOM 2001 O O . LYS A 1 244 ? 9.922 4.959 8.637 1.00 72.31 244 LYS A O 1
ATOM 2006 N N . MET A 1 245 ? 10.810 6.952 9.189 1.00 64.25 245 MET A N 1
ATOM 2007 C CA . MET A 1 245 ? 11.578 7.138 7.962 1.00 64.25 245 MET A CA 1
ATOM 2008 C C . MET A 1 245 ? 12.970 6.533 8.200 1.00 64.25 245 MET A C 1
ATOM 2010 O O . MET A 1 245 ? 13.513 6.684 9.299 1.00 64.25 245 MET A O 1
ATOM 2014 N N . ALA A 1 246 ? 13.498 5.803 7.218 1.00 54.97 246 ALA A N 1
ATOM 2015 C CA . ALA A 1 246 ? 14.747 5.044 7.319 1.00 54.97 246 ALA A CA 1
ATOM 2016 C C . ALA A 1 246 ? 16.005 5.882 7.025 1.00 54.97 246 ALA A C 1
ATOM 2018 O O . ALA A 1 246 ? 15.943 6.856 6.238 1.00 54.97 246 ALA A O 1
#

Mean predicted aligned error: 8.5 Å